Protein AF-A0A6P6EIB1-F1 (afdb_monomer)

InterPro domains:
  IPR000159 Ras-associating domain [PF00788] (80-179)
  IPR000159 Ras-associating domain [PS50200] (79-180)
  IPR000159 Ras-associating domain [SM00314] (79-180)
  IPR029071 Ubiquitin-like domain superfamily [SSF54236] (82-177)
  IPR033614 Ras association domain-containing protein 1-6 [PTHR22738] (101-182)

Solvent-accessible surface area (backbone atoms only — not comparable to full-atom values): 12606 Å² total; per-residue (Å²): 136,89,86,81,87,79,89,78,92,86,86,85,83,79,88,78,86,79,89,78,89,84,83,91,85,84,87,85,87,90,83,92,78,83,89,77,93,68,80,82,71,76,75,72,84,71,83,86,68,54,74,67,55,48,52,51,42,43,52,54,32,46,70,68,42,87,68,90,74,49,58,47,78,44,95,88,72,54,33,36,32,60,48,60,33,32,38,50,66,94,72,74,101,73,86,79,97,65,87,66,52,56,74,44,78,44,81,49,42,50,82,44,30,37,46,58,52,50,48,53,48,35,60,75,70,68,53,88,66,65,66,81,42,43,43,47,24,44,32,34,62,54,97,93,41,80,48,75,43,80,55,55,53,85,38,36,61,55,50,55,40,55,77,61,34,75,50,61,69,56,42,36,35,36,38,30,71,40,83,90,70,74,95,64,84,72,81,74,83,82,133

Foldseek 3Di:
DDDDDDDDDDDDDDDDDDDDDDDDDDDDDDDDDDDDPDDPPVCPVQPDDDLVRLVVLLVVLQVPDPDPFGKDQDPVSKIKTKAWEFEQEDDDPDDDDPNRTDIDIDIDIQQQFQLNVLVVVCVVVVPPDDSVQKFKWKWADDPNDIDIDTDDRRDGVVVVDSVQGDDVRGIHIYIYGDPPPDPPPDPDDDD

Nearest PDB structures (foldseek):
  3ddc-assembly1_B  TM=9.010E-01  e=8.802E-18  Mus musculus
  5kho-assembly1_B  TM=7.655E-01  e=4.551E-05  Homo sapiens
  5khq-assembly1_B  TM=7.780E-01  e=9.528E-04  Homo sapiens
  3dad-assembly1_A  TM=5.791E-01  e=3.176E-03  Homo sapiens
  6xf2-assembly2_D  TM=5.252E-01  e=5.272E-03  Homo sapiens

Secondary structure (DSSP, 8-state):
--------------------------------------------------HHHHHHHHHHHHHH--SS---EE-TTS-EEEEEEEEEE----SSS-S--S-EEEEEEEETT--HHHHHHHHHHHTT--S-GGGEEEEEEEEETTEEEEEEPPTTS-HHHHHHHH-S-TTT-EEEEEE--------------

Structure (mmCIF, N/CA/C/O backbone):
data_AF-A0A6P6EIB1-F1
#
_entry.id   AF-A0A6P6EIB1-F1
#
loop_
_atom_site.group_PDB
_atom_site.id
_atom_site.type_symbol
_atom_site.label_atom_id
_atom_site.label_alt_id
_atom_site.label_comp_id
_atom_site.label_asym_id
_atom_site.label_entity_id
_atom_site.label_seq_id
_atom_site.pdbx_PDB_ins_code
_atom_site.Cartn_x
_atom_site.Cartn_y
_atom_site.Cartn_z
_atom_site.occupancy
_atom_site.B_iso_or_equiv
_atom_site.auth_seq_id
_atom_site.auth_comp_id
_atom_site.auth_asym_id
_atom_site.auth_atom_id
_atom_site.pdbx_PDB_model_num
ATOM 1 N N . MET A 1 1 ? -69.105 2.142 12.399 1.00 37.22 1 MET A N 1
ATOM 2 C CA . MET A 1 1 ? -68.482 1.278 11.376 1.00 37.22 1 MET A CA 1
ATOM 3 C C . MET A 1 1 ? -67.615 2.168 10.507 1.00 37.22 1 MET A C 1
ATOM 5 O O . MET A 1 1 ? -68.066 3.236 10.118 1.00 37.22 1 MET A O 1
ATOM 9 N N . SER A 1 2 ? -66.355 1.773 10.357 1.00 38.50 2 SER A N 1
ATOM 10 C CA . SER A 1 2 ? -65.256 2.478 9.695 1.00 38.50 2 SER A CA 1
ATOM 11 C C . SER A 1 2 ? -65.449 2.628 8.186 1.00 38.50 2 SER A C 1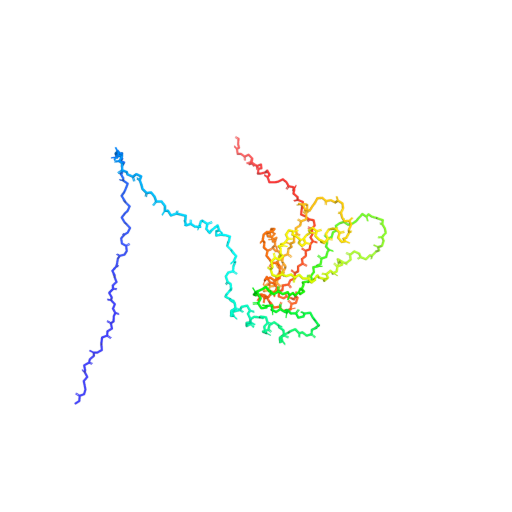
ATOM 13 O O . SER A 1 2 ? -66.018 1.741 7.560 1.00 38.50 2 SER A O 1
ATOM 15 N N . SER A 1 3 ? -64.880 3.680 7.595 1.00 43.75 3 SER A N 1
ATOM 16 C CA . SER A 1 3 ? -63.669 3.582 6.757 1.00 43.75 3 SER A CA 1
ATOM 17 C C . SER A 1 3 ? -63.555 4.827 5.871 1.00 43.75 3 SER A C 1
ATOM 19 O O . SER A 1 3 ? -64.301 4.983 4.908 1.00 43.75 3 SER A O 1
ATOM 21 N N . GLY A 1 4 ? -62.625 5.720 6.212 1.00 47.97 4 GLY A N 1
ATOM 22 C CA . GLY A 1 4 ? -62.118 6.744 5.302 1.00 47.97 4 GLY A CA 1
ATOM 23 C C . GLY A 1 4 ? -60.778 6.263 4.752 1.00 47.97 4 GLY A C 1
ATOM 24 O O . GLY A 1 4 ? -59.836 6.096 5.522 1.00 47.97 4 GLY A O 1
ATOM 25 N N . TYR A 1 5 ? -60.724 5.992 3.449 1.00 49.78 5 TYR A N 1
ATOM 26 C CA . TYR A 1 5 ? -59.509 5.690 2.682 1.00 49.78 5 TYR A CA 1
ATOM 27 C C . TYR A 1 5 ? -58.582 6.923 2.724 1.00 49.78 5 TYR A C 1
ATOM 29 O O . TYR A 1 5 ? -59.039 8.032 2.472 1.00 49.78 5 TYR A O 1
ATOM 37 N N . SER A 1 6 ? -57.386 6.835 3.317 1.00 44.69 6 SER A N 1
ATOM 38 C CA . SER A 1 6 ? -56.103 6.347 2.771 1.00 44.69 6 SER A CA 1
ATOM 39 C C . SER A 1 6 ? -55.571 7.193 1.610 1.00 44.69 6 SER A C 1
ATOM 41 O O . SER A 1 6 ? -55.901 6.948 0.454 1.00 44.69 6 SER A O 1
ATOM 43 N N . SER A 1 7 ? -54.718 8.161 1.959 1.00 53.31 7 SER A N 1
ATOM 44 C CA . SER A 1 7 ? -53.849 8.923 1.059 1.00 53.31 7 SER A CA 1
ATOM 45 C C . SER A 1 7 ? -52.791 8.022 0.425 1.00 53.31 7 SER A C 1
ATOM 47 O O . SER A 1 7 ? -52.165 7.229 1.129 1.00 53.31 7 SER A O 1
ATOM 49 N N . LEU A 1 8 ? -52.560 8.185 -0.875 1.00 52.91 8 LEU A N 1
ATOM 50 C CA . LEU A 1 8 ? -51.387 7.657 -1.563 1.00 52.91 8 LEU A CA 1
ATOM 51 C C . LEU A 1 8 ? -50.864 8.760 -2.490 1.00 52.91 8 LEU A C 1
ATOM 53 O O . LEU A 1 8 ? -51.625 9.348 -3.255 1.00 52.91 8 LEU A O 1
ATOM 57 N N . GLU A 1 9 ? -49.596 9.099 -2.273 1.00 46.84 9 GLU A N 1
ATOM 58 C CA . GLU A 1 9 ? -48.770 10.037 -3.032 1.00 46.84 9 GLU A CA 1
ATOM 59 C C . GLU A 1 9 ? -48.589 9.562 -4.471 1.00 46.84 9 GLU A C 1
ATOM 61 O O . GLU A 1 9 ? -48.323 8.383 -4.664 1.00 46.84 9 GLU A O 1
ATOM 66 N N . GLU A 1 10 ? -48.661 10.481 -5.436 1.00 46.34 10 GLU A N 1
ATOM 67 C CA . GLU A 1 10 ? -48.074 10.376 -6.779 1.00 46.34 10 GLU A CA 1
ATOM 68 C C . GLU A 1 10 ? -48.264 11.742 -7.467 1.00 46.34 10 GLU A C 1
ATOM 70 O O . GLU A 1 10 ? -49.305 12.001 -8.063 1.00 46.34 10 GLU A O 1
ATOM 75 N N . ASP A 1 11 ? -47.286 12.643 -7.334 1.00 43.72 11 ASP A N 1
ATOM 76 C CA . ASP A 1 11 ? -47.188 13.843 -8.176 1.00 43.72 11 ASP A CA 1
ATOM 77 C C . ASP A 1 11 ? -45.873 13.750 -8.950 1.00 43.72 11 ASP A C 1
ATOM 79 O O . ASP A 1 11 ? -44.789 13.580 -8.379 1.00 43.72 11 ASP A O 1
ATOM 83 N N . ALA A 1 12 ? -46.015 13.714 -10.266 1.00 53.81 12 ALA A N 1
ATOM 84 C CA . ALA A 1 12 ? -45.015 13.323 -11.234 1.00 53.81 12 ALA A CA 1
ATOM 85 C C . ALA A 1 12 ? -44.701 14.536 -12.105 1.00 53.81 12 ALA A C 1
ATOM 87 O O . ALA A 1 12 ? -45.169 14.614 -13.233 1.00 53.81 12 ALA A O 1
ATOM 88 N N . GLU A 1 13 ? -43.880 15.460 -11.606 1.00 51.81 13 GLU A N 1
ATOM 89 C CA . GLU A 1 13 ? -43.651 16.719 -12.316 1.00 51.81 13 GLU A CA 1
ATOM 90 C C . GLU A 1 13 ? -42.262 16.767 -12.984 1.00 51.81 13 GLU A C 1
ATOM 92 O O . GLU A 1 13 ? -41.231 17.087 -12.389 1.00 51.81 13 GLU A O 1
ATOM 97 N N . ASP A 1 14 ? -42.283 16.376 -14.260 1.00 50.22 14 ASP A N 1
ATOM 98 C CA . ASP A 1 14 ? -41.541 16.902 -15.412 1.00 50.22 14 ASP A CA 1
ATOM 99 C C . ASP A 1 14 ? -40.222 17.682 -15.187 1.00 50.22 14 ASP A C 1
ATOM 101 O O . ASP A 1 14 ? -40.181 18.896 -14.965 1.00 50.22 14 ASP A O 1
ATOM 105 N N . PHE A 1 15 ? -39.097 17.004 -15.444 1.00 42.09 15 PHE A N 1
ATOM 106 C CA . PHE A 1 15 ? -37.779 17.623 -15.611 1.00 42.09 15 PHE A CA 1
ATOM 107 C C . PHE A 1 15 ? -37.581 18.091 -17.068 1.00 42.09 15 PHE A C 1
ATOM 109 O O . PHE A 1 15 ? -36.972 17.405 -17.893 1.00 42.09 15 PHE A O 1
ATOM 116 N N . PHE A 1 16 ? -38.094 19.277 -17.411 1.00 40.56 16 PHE A N 1
ATOM 117 C CA . PHE A 1 16 ? -37.854 19.896 -18.720 1.00 40.56 16 PHE A CA 1
ATOM 118 C C . PHE A 1 16 ? -36.402 20.387 -18.869 1.00 40.56 16 PHE A C 1
ATOM 120 O O . PHE A 1 16 ? -35.985 21.391 -18.289 1.00 40.56 16 PHE A O 1
ATOM 127 N N . PHE A 1 17 ? -35.648 19.722 -19.749 1.00 44.16 17 PHE A N 1
ATOM 128 C CA . PHE A 1 17 ? -34.417 20.234 -20.356 1.00 44.16 17 PHE A CA 1
ATOM 129 C C . PHE A 1 17 ? -34.731 21.465 -21.227 1.00 44.16 17 PHE A C 1
ATOM 131 O O . PHE A 1 17 ? -35.249 21.335 -22.335 1.00 44.16 17 PHE A O 1
ATOM 138 N N . THR A 1 18 ? -34.365 22.669 -20.777 1.00 43.69 18 THR A N 1
ATOM 139 C CA . THR A 1 18 ? -34.345 23.868 -21.635 1.00 43.69 18 THR A CA 1
ATOM 140 C C . THR A 1 18 ? -32.911 24.334 -21.867 1.00 43.69 18 THR A C 1
ATOM 142 O O . THR A 1 18 ? -32.354 25.154 -21.144 1.00 43.69 18 THR A O 1
ATOM 145 N N . ALA A 1 19 ? -32.292 23.817 -22.929 1.00 43.66 19 ALA A N 1
ATOM 146 C CA . ALA A 1 19 ? -31.081 24.414 -23.475 1.00 43.66 19 ALA A CA 1
ATOM 147 C C . ALA A 1 19 ? -31.452 25.697 -24.237 1.00 43.66 19 ALA A C 1
ATOM 149 O O . ALA A 1 19 ? -32.188 25.649 -25.224 1.00 43.66 19 ALA A O 1
ATOM 150 N N . ARG A 1 20 ? -30.919 26.849 -23.818 1.00 45.72 20 ARG A N 1
ATOM 151 C CA . ARG A 1 20 ? -30.893 28.063 -24.647 1.00 45.72 20 ARG A CA 1
ATOM 152 C C . ARG A 1 20 ? -29.488 28.641 -24.700 1.00 45.72 20 ARG A C 1
ATOM 154 O O . ARG A 1 20 ? -28.946 29.143 -23.723 1.00 45.72 20 ARG A O 1
ATOM 161 N N . THR A 1 21 ? -28.933 28.572 -25.899 1.00 48.72 21 THR A N 1
ATOM 162 C CA . THR A 1 21 ? -27.743 29.277 -26.362 1.00 48.72 21 THR A CA 1
ATOM 163 C C . THR A 1 21 ? -28.093 30.740 -26.654 1.00 48.72 21 THR A C 1
ATOM 165 O O . THR A 1 21 ? -29.094 30.976 -27.330 1.00 48.72 21 THR A O 1
ATOM 168 N N . SER A 1 22 ? -27.267 31.716 -26.266 1.00 39.72 22 SER A N 1
ATOM 169 C CA . SER A 1 22 ? -27.166 32.992 -27.000 1.00 39.72 22 SER A CA 1
ATOM 170 C C . SER A 1 22 ? -25.968 33.833 -26.562 1.00 39.72 22 SER A C 1
ATOM 172 O O . SER A 1 22 ? -25.638 33.923 -25.383 1.00 39.72 22 SER A O 1
ATOM 174 N N . PHE A 1 23 ? -25.360 34.457 -27.563 1.00 43.28 23 PHE A N 1
ATOM 175 C CA . PHE A 1 23 ? -24.107 35.191 -27.574 1.00 43.28 23 PHE A CA 1
ATOM 176 C C . PHE A 1 23 ? -24.215 36.665 -27.096 1.00 43.28 23 PHE A C 1
ATOM 178 O O . PHE A 1 23 ? -25.271 37.279 -27.208 1.00 43.28 23 PHE A O 1
ATOM 185 N N . PHE A 1 24 ? -23.058 37.240 -26.718 1.00 41.38 24 PHE A N 1
ATOM 186 C CA . PHE A 1 24 ? -22.681 38.675 -26.631 1.00 41.38 24 PHE A CA 1
ATOM 187 C C . PHE A 1 24 ? -23.306 39.590 -25.541 1.00 41.38 24 PHE A C 1
ATOM 189 O O . PHE A 1 24 ? -24.413 40.086 -25.710 1.00 41.38 24 PHE A O 1
ATOM 196 N N . ARG A 1 25 ? -22.500 40.037 -24.549 1.00 37.72 25 ARG A N 1
ATOM 197 C CA . ARG A 1 25 ? -21.862 41.391 -24.491 1.00 37.72 25 ARG A CA 1
ATOM 198 C C . ARG A 1 25 ? -21.274 41.791 -23.109 1.00 37.72 25 ARG A C 1
ATOM 200 O O . ARG A 1 25 ? -21.955 41.724 -22.101 1.00 37.72 25 ARG A O 1
ATOM 207 N N . ARG A 1 26 ? -20.065 42.386 -23.188 1.00 34.31 26 ARG A N 1
ATOM 208 C CA . ARG A 1 26 ? -19.435 43.499 -22.415 1.00 34.31 26 ARG A CA 1
ATOM 209 C C . ARG A 1 26 ? -19.213 43.426 -20.886 1.00 34.31 26 ARG A C 1
ATOM 211 O O . ARG A 1 26 ? -20.146 43.464 -20.101 1.00 34.31 26 ARG A O 1
ATOM 218 N N . ALA A 1 27 ? -17.935 43.577 -20.509 1.00 37.53 27 ALA A N 1
ATOM 219 C CA . ALA A 1 27 ? -17.461 44.168 -19.245 1.00 37.53 27 ALA A CA 1
ATOM 220 C C . ALA A 1 27 ? -17.676 45.708 -19.228 1.00 37.53 27 ALA A C 1
ATOM 222 O O . ALA A 1 27 ? -17.779 46.289 -20.319 1.00 37.53 27 ALA A O 1
ATOM 223 N N . PRO A 1 28 ? -17.731 46.386 -18.053 1.00 45.53 28 PRO A N 1
ATOM 224 C CA . PRO A 1 28 ? -16.488 46.817 -17.382 1.00 45.53 28 PRO A CA 1
ATOM 225 C C . PRO A 1 28 ? -16.495 46.922 -15.828 1.00 45.53 28 PRO A C 1
ATOM 227 O O . PRO A 1 28 ? -17.519 47.115 -15.188 1.00 45.53 28 PRO A O 1
ATOM 230 N N . GLN A 1 29 ? -15.269 46.860 -15.285 1.00 37.44 29 GLN A N 1
ATOM 231 C CA . GLN A 1 29 ? -14.675 47.563 -14.127 1.00 37.44 29 GLN A CA 1
ATOM 232 C C . GLN A 1 29 ? -15.411 47.693 -12.772 1.00 37.44 29 GLN A C 1
ATOM 234 O O . GLN A 1 29 ? -16.335 48.480 -12.607 1.00 37.44 29 GLN A O 1
ATOM 239 N N . GLY A 1 30 ? -14.747 47.157 -11.736 1.00 33.28 30 GLY A N 1
ATOM 240 C CA . GLY A 1 30 ? -14.341 47.983 -10.590 1.00 33.28 30 GLY A CA 1
ATOM 241 C C . GLY A 1 30 ? -14.718 47.473 -9.198 1.00 33.28 30 GLY A C 1
ATOM 242 O O . GLY A 1 30 ? -15.809 47.768 -8.722 1.00 33.28 30 GLY A O 1
ATOM 243 N N . LYS A 1 31 ? -13.763 46.833 -8.503 1.00 35.88 31 LYS A N 1
ATOM 244 C CA . LYS A 1 31 ? -13.299 47.178 -7.135 1.00 35.88 31 LYS A CA 1
ATOM 245 C C . LYS A 1 31 ? -12.424 46.062 -6.561 1.00 35.88 31 LYS A C 1
ATOM 247 O O . LYS A 1 31 ? -12.901 45.002 -6.180 1.00 35.88 31 LYS A O 1
ATOM 252 N N . SER A 1 32 ? -11.134 46.348 -6.456 1.00 41.94 32 SER A N 1
ATOM 253 C CA . SER A 1 32 ? -10.173 45.609 -5.646 1.00 41.94 32 SER A CA 1
ATOM 254 C C . SER A 1 32 ? -10.374 45.965 -4.174 1.00 41.94 32 SER A C 1
ATOM 256 O O . SER A 1 32 ? -10.277 47.136 -3.807 1.00 41.94 32 SER A O 1
ATOM 258 N N . ARG A 1 33 ? -10.613 44.959 -3.326 1.00 34.47 33 ARG A N 1
ATOM 259 C CA . ARG A 1 33 ? -10.342 45.017 -1.885 1.00 34.47 33 ARG A CA 1
ATOM 260 C C . ARG A 1 33 ? -10.120 43.610 -1.323 1.00 34.47 33 ARG A C 1
ATOM 262 O O . ARG A 1 33 ? -11.030 42.798 -1.308 1.00 34.47 33 ARG A O 1
ATOM 269 N N . ALA A 1 34 ? -8.877 43.412 -0.889 1.00 35.81 34 ALA A N 1
ATOM 270 C CA . ALA A 1 34 ? -8.418 42.649 0.268 1.00 35.81 34 ALA A CA 1
ATOM 271 C C . ALA A 1 34 ? -9.006 41.250 0.534 1.00 35.81 34 ALA A C 1
ATOM 273 O O . ALA A 1 34 ? -10.096 41.109 1.071 1.00 35.81 34 ALA A O 1
ATOM 274 N N . GLY A 1 35 ? -8.134 40.257 0.343 1.00 36.09 35 GLY A N 1
ATOM 275 C CA . GLY A 1 35 ? -7.800 39.308 1.402 1.00 36.09 35 GLY A CA 1
ATOM 276 C C . GLY A 1 35 ? -8.785 38.176 1.641 1.00 36.09 35 GLY A C 1
ATOM 277 O O . GLY A 1 35 ? -9.560 38.246 2.582 1.00 36.09 35 GLY A O 1
ATOM 278 N N . GLN A 1 36 ? -8.612 37.080 0.904 1.00 37.84 36 GLN A N 1
ATOM 279 C CA . GLN A 1 36 ? -8.743 35.737 1.463 1.00 37.84 36 GLN A CA 1
ATOM 280 C C . GLN A 1 36 ? -7.611 34.887 0.882 1.00 37.84 36 GLN A C 1
ATOM 282 O O . GLN A 1 36 ? -7.638 34.483 -0.276 1.00 37.84 36 GLN A O 1
ATOM 287 N N . GLN A 1 37 ? -6.570 34.686 1.692 1.00 44.72 37 GLN A N 1
ATOM 288 C CA . GLN A 1 37 ? -5.843 33.426 1.658 1.00 44.72 37 GLN A CA 1
ATOM 289 C C . GLN A 1 37 ? -6.865 32.376 2.083 1.00 44.72 37 GLN A C 1
ATOM 291 O O . GLN A 1 37 ? -7.151 32.264 3.270 1.00 44.72 37 GLN A O 1
ATOM 296 N N . ASP A 1 38 ? -7.457 31.670 1.130 1.00 35.84 38 ASP A N 1
ATOM 297 C CA . ASP A 1 38 ? -8.094 30.401 1.431 1.00 35.84 38 ASP A CA 1
ATOM 298 C C . ASP A 1 38 ? -7.328 29.354 0.645 1.00 35.84 38 ASP A C 1
ATOM 300 O O . ASP A 1 38 ? -7.234 29.389 -0.580 1.00 35.84 38 ASP A O 1
ATOM 304 N N . VAL A 1 39 ? -6.649 28.538 1.436 1.00 49.31 39 VAL A N 1
ATOM 305 C CA . VAL A 1 39 ? -5.908 27.341 1.093 1.00 49.31 39 VAL A CA 1
ATOM 306 C C . VAL A 1 39 ? -6.591 26.662 -0.091 1.00 49.31 39 VAL A C 1
ATOM 308 O O . VAL A 1 39 ? -7.626 26.016 0.078 1.00 49.31 39 VAL A O 1
ATOM 311 N N . GLU A 1 40 ? -5.997 26.772 -1.285 1.00 44.34 40 GLU A N 1
ATOM 312 C CA . GLU A 1 40 ? -6.205 25.782 -2.337 1.00 44.34 40 GLU A CA 1
ATOM 313 C C . GLU A 1 40 ? -5.629 24.484 -1.783 1.00 44.34 40 GLU A C 1
ATOM 315 O O . GLU A 1 40 ? -4.466 24.125 -1.943 1.00 44.34 40 GLU A O 1
ATOM 320 N N . LYS A 1 41 ? -6.488 23.838 -0.994 1.00 46.03 41 LYS A N 1
ATOM 321 C CA . LYS A 1 41 ? -6.465 22.454 -0.592 1.00 46.03 41 LYS A CA 1
ATOM 322 C C . LYS A 1 41 ? -6.507 21.708 -1.906 1.00 46.03 41 LYS A C 1
ATOM 324 O O . LYS A 1 41 ? -7.583 21.381 -2.408 1.00 46.03 41 LYS A O 1
ATOM 329 N N . GLU A 1 42 ? -5.323 21.554 -2.485 1.00 38.25 42 GLU A N 1
ATOM 330 C CA . GLU A 1 42 ? -5.086 20.693 -3.615 1.00 38.25 42 GLU A CA 1
ATOM 331 C C . GLU A 1 42 ? -5.591 19.330 -3.182 1.00 38.25 42 GLU A C 1
ATOM 333 O O . GLU A 1 42 ? -5.107 18.661 -2.268 1.00 38.25 42 GLU A O 1
ATOM 338 N N . LYS A 1 43 ? -6.750 19.056 -3.749 1.00 42.03 43 LYS A N 1
ATOM 339 C CA . LYS A 1 43 ? -7.611 17.927 -3.532 1.00 42.03 43 LYS A CA 1
ATOM 340 C C . LYS A 1 43 ? -6.933 16.757 -4.227 1.00 42.03 43 LYS A C 1
ATOM 342 O O . LYS A 1 43 ? -7.435 16.263 -5.230 1.00 42.03 43 LYS A O 1
ATOM 347 N N . GLU A 1 44 ? -5.791 16.329 -3.698 1.00 37.50 44 GLU A N 1
ATOM 348 C CA . GLU A 1 44 ? -5.336 14.968 -3.903 1.00 37.50 44 GLU A CA 1
ATOM 349 C C . GLU A 1 44 ? -6.418 14.085 -3.301 1.00 37.50 44 GLU A C 1
ATOM 351 O O . GLU A 1 44 ? -6.777 14.171 -2.125 1.00 37.50 44 GLU A O 1
ATOM 356 N N . THR A 1 45 ? -7.026 13.314 -4.181 1.00 37.50 45 THR A N 1
ATOM 357 C CA . THR A 1 45 ? -8.129 12.380 -4.004 1.00 37.50 45 THR A CA 1
ATOM 358 C C . THR A 1 45 ? -7.719 11.195 -3.128 1.00 37.50 45 THR A C 1
ATOM 360 O O . THR A 1 45 ? -7.875 10.030 -3.486 1.00 37.50 45 THR A O 1
ATOM 363 N N . HIS A 1 46 ? -7.185 11.496 -1.948 1.00 46.59 46 HIS A N 1
ATOM 364 C CA . HIS A 1 46 ? -6.769 10.549 -0.940 1.00 46.59 46 HIS A CA 1
ATOM 365 C C . HIS A 1 46 ? -8.020 9.916 -0.330 1.00 46.59 46 HIS A C 1
ATOM 367 O O . HIS A 1 46 ? -8.677 10.452 0.559 1.00 46.59 46 HIS A O 1
ATOM 373 N N . THR A 1 47 ? -8.388 8.793 -0.929 1.00 53.88 47 THR A N 1
ATOM 374 C CA . THR A 1 47 ? -9.560 7.965 -0.672 1.00 53.88 47 THR A CA 1
ATOM 375 C C . THR A 1 47 ? -9.888 7.844 0.826 1.00 53.88 47 THR A C 1
ATOM 377 O O . THR A 1 47 ? -9.239 7.157 1.611 1.00 53.88 47 THR A O 1
ATOM 380 N N . TYR A 1 48 ? -10.934 8.587 1.161 1.00 63.16 48 TYR A N 1
ATOM 381 C CA . TYR A 1 48 ? -11.539 8.954 2.431 1.00 63.16 48 TYR A CA 1
ATOM 382 C C . TYR A 1 48 ? -11.878 7.780 3.364 1.00 63.16 48 TYR A C 1
ATOM 384 O O . TYR A 1 48 ? -12.885 7.107 3.177 1.00 63.16 48 TYR A O 1
ATOM 392 N N . LEU A 1 49 ? -11.085 7.582 4.418 1.00 83.38 49 LEU A N 1
ATOM 393 C CA . LEU A 1 49 ? -11.556 6.958 5.659 1.00 83.38 49 LEU A CA 1
ATOM 394 C C . LEU A 1 49 ? -11.308 7.939 6.805 1.00 83.38 49 LEU A C 1
ATOM 396 O O . LEU A 1 49 ? -10.230 8.530 6.900 1.00 83.38 49 LEU A O 1
ATOM 400 N N . SER A 1 50 ? -12.297 8.111 7.676 1.00 89.88 50 SER A N 1
ATOM 401 C CA . SER A 1 50 ? -12.158 8.844 8.934 1.00 89.88 50 SER A CA 1
ATOM 402 C C . SER A 1 50 ? -11.180 8.143 9.884 1.00 89.88 50 SER A C 1
ATOM 404 O O . SER A 1 50 ? -10.842 6.965 9.725 1.00 89.88 50 SER A O 1
ATOM 406 N N . LYS A 1 51 ? -10.710 8.862 10.911 1.00 89.12 51 LYS A N 1
ATOM 407 C CA . LYS A 1 51 ? -9.803 8.287 11.920 1.00 89.12 51 LYS A CA 1
ATOM 408 C C . LYS A 1 51 ? -10.464 7.119 12.653 1.00 89.12 51 LYS A C 1
ATOM 410 O O . LYS A 1 51 ? -9.801 6.134 12.978 1.00 89.12 51 LYS A O 1
ATOM 415 N N . GLU A 1 52 ? -11.764 7.228 12.888 1.00 91.94 52 GLU A N 1
ATOM 416 C CA . GLU A 1 52 ? -12.607 6.227 13.525 1.00 91.94 52 GLU A CA 1
ATOM 417 C C . GLU A 1 52 ? -12.697 4.968 12.654 1.00 91.94 52 GLU A C 1
ATOM 419 O O . GLU A 1 52 ? -12.436 3.869 13.145 1.00 91.94 52 GLU A O 1
ATOM 424 N N . GLU A 1 53 ? -12.942 5.126 11.350 1.00 93.31 53 GLU A N 1
ATOM 425 C CA . GLU A 1 53 ? -12.969 4.010 10.396 1.00 93.31 53 GLU A CA 1
ATOM 426 C C . GLU A 1 53 ? -11.606 3.325 10.259 1.00 93.31 53 GLU A C 1
ATOM 428 O O . GLU A 1 53 ? -11.531 2.096 10.195 1.00 93.31 53 GLU A O 1
ATOM 433 N N . ILE A 1 54 ? -10.509 4.095 10.241 1.00 93.88 54 ILE A N 1
ATOM 434 C CA . ILE A 1 54 ? -9.151 3.533 10.229 1.00 93.88 54 ILE A CA 1
ATOM 435 C C . ILE A 1 54 ? -8.928 2.704 11.493 1.00 93.88 54 ILE A C 1
ATOM 437 O O . ILE A 1 54 ? -8.449 1.573 11.408 1.00 93.88 54 ILE A O 1
ATOM 441 N N . LYS A 1 55 ? -9.301 3.227 12.666 1.00 94.62 55 LYS A N 1
ATOM 442 C CA . LYS A 1 55 ? -9.169 2.515 13.942 1.00 94.62 55 LYS A CA 1
ATOM 443 C C . LYS A 1 55 ? -9.965 1.213 13.947 1.00 94.62 55 LYS A C 1
ATOM 445 O O . LYS A 1 55 ? -9.429 0.177 14.345 1.00 94.62 55 LYS A O 1
ATOM 450 N N . GLU A 1 56 ? -11.208 1.249 13.480 1.00 96.00 56 GLU A N 1
ATOM 451 C CA . GLU A 1 56 ? -12.058 0.065 13.383 1.00 96.00 56 GLU A CA 1
ATOM 452 C C . GLU A 1 56 ? -11.481 -0.964 12.402 1.00 96.00 56 GLU A C 1
ATOM 454 O O . GLU A 1 56 ? -11.337 -2.139 12.749 1.00 96.00 56 GLU A O 1
ATOM 459 N N . LYS A 1 57 ? -11.066 -0.536 11.201 1.00 95.88 57 LYS A N 1
ATOM 460 C CA . LYS A 1 57 ? -10.448 -1.432 10.217 1.00 95.88 57 LYS A CA 1
ATOM 461 C C . LYS A 1 57 ? -9.143 -2.027 10.723 1.00 95.88 57 LYS A C 1
ATOM 463 O O . LYS A 1 57 ? -8.940 -3.218 10.522 1.00 95.88 57 LYS A O 1
ATOM 468 N N . VAL A 1 58 ? -8.281 -1.259 11.393 1.00 96.38 58 VAL A N 1
ATOM 469 C CA . VAL A 1 58 ? -7.027 -1.775 11.972 1.00 96.38 58 VAL A CA 1
ATOM 470 C C . VAL A 1 58 ? -7.334 -2.818 13.045 1.00 96.38 58 VAL A C 1
ATOM 472 O O . VAL A 1 58 ? -6.707 -3.878 13.072 1.00 96.38 58 VAL A O 1
ATOM 475 N N . HIS A 1 59 ? -8.332 -2.567 13.895 1.00 96.56 59 HIS A N 1
ATOM 476 C CA . HIS A 1 59 ? -8.769 -3.538 14.893 1.00 96.56 59 HIS A CA 1
ATOM 477 C C . HIS A 1 59 ? -9.279 -4.828 14.235 1.00 96.56 59 HIS A C 1
ATOM 479 O O . HIS A 1 59 ? -8.771 -5.911 14.528 1.00 96.56 59 HIS A O 1
ATOM 485 N N . LYS A 1 60 ? -10.204 -4.715 13.275 1.00 96.56 60 LYS A N 1
ATOM 486 C CA . LYS A 1 60 ? -10.748 -5.849 12.513 1.00 96.56 60 LYS A CA 1
ATOM 487 C C . LYS A 1 60 ? -9.666 -6.612 11.748 1.00 96.56 60 LYS A C 1
ATOM 489 O O . LYS A 1 60 ? -9.667 -7.841 11.750 1.00 96.56 60 LYS A O 1
ATOM 494 N N . TYR A 1 61 ? -8.730 -5.898 11.125 1.00 96.56 61 TYR A N 1
ATOM 495 C CA . TYR A 1 61 ? -7.577 -6.472 10.440 1.00 96.56 61 TYR A CA 1
ATOM 496 C C . TYR A 1 61 ? -6.778 -7.336 11.415 1.00 96.56 61 TYR A C 1
ATOM 498 O O . TYR A 1 61 ? -6.593 -8.522 11.171 1.00 96.56 61 TYR A O 1
ATOM 506 N N . ASN A 1 62 ? -6.391 -6.782 12.564 1.00 96.19 62 ASN A N 1
ATOM 507 C CA . ASN A 1 62 ? -5.586 -7.476 13.569 1.00 96.19 62 ASN A CA 1
ATOM 508 C C . ASN A 1 62 ? -6.282 -8.672 14.228 1.00 96.19 62 ASN A C 1
ATOM 510 O O . ASN A 1 62 ? -5.583 -9.566 14.709 1.00 96.19 62 ASN A O 1
ATOM 514 N N . LEU A 1 63 ? -7.618 -8.682 14.269 1.00 95.62 63 LEU A N 1
ATOM 515 C CA . LEU A 1 63 ? -8.414 -9.836 14.699 1.00 95.62 63 LEU A CA 1
ATOM 516 C C . LEU A 1 63 ? -8.389 -10.970 13.666 1.00 95.62 63 LEU A C 1
ATOM 518 O O . LEU A 1 63 ? -8.361 -12.136 14.044 1.00 95.62 63 LEU A O 1
ATOM 522 N N . ALA A 1 64 ? -8.391 -10.634 12.374 1.00 94.19 64 ALA A N 1
ATOM 523 C CA . ALA A 1 64 ? -8.357 -11.603 11.280 1.00 94.19 64 ALA A CA 1
ATOM 524 C C . ALA A 1 64 ? -6.934 -12.071 10.911 1.00 94.19 64 ALA A C 1
ATOM 526 O O . ALA A 1 64 ? -6.778 -13.044 10.173 1.00 94.19 64 ALA A O 1
ATOM 527 N N . VAL A 1 65 ? -5.893 -11.377 11.384 1.00 93.19 65 VAL A N 1
ATOM 528 C CA . VAL A 1 65 ? -4.492 -11.763 11.177 1.00 93.19 65 VAL A CA 1
ATOM 529 C C . VAL A 1 65 ? -4.193 -13.053 11.940 1.00 93.19 65 VAL A C 1
ATOM 531 O O . VAL A 1 65 ? -4.293 -13.103 13.165 1.00 93.19 65 VAL A O 1
ATOM 534 N N . THR A 1 66 ? -3.762 -14.079 11.211 1.00 89.56 66 THR A N 1
ATOM 535 C CA . THR A 1 66 ? -3.328 -15.364 11.777 1.00 89.56 66 THR A CA 1
ATOM 536 C C . THR A 1 66 ? -1.825 -15.425 12.051 1.00 89.56 66 THR A C 1
ATOM 538 O O . THR A 1 66 ? -1.375 -16.280 12.812 1.00 89.56 66 THR A O 1
ATOM 541 N N . ASP A 1 67 ? -1.039 -14.534 11.443 1.00 88.44 67 ASP A N 1
ATOM 542 C CA . ASP A 1 67 ? 0.411 -14.458 11.609 1.00 88.44 67 ASP A CA 1
ATOM 543 C C . ASP A 1 67 ? 0.824 -13.306 12.555 1.00 88.44 67 ASP A C 1
ATOM 545 O O . ASP A 1 67 ? 0.029 -12.778 13.335 1.00 88.44 67 ASP A O 1
ATOM 549 N N . LYS A 1 68 ? 2.110 -12.942 12.568 1.00 89.75 68 LYS A N 1
ATOM 550 C CA . LYS A 1 68 ? 2.618 -11.832 13.396 1.00 89.75 68 LYS A CA 1
ATOM 551 C C . LYS A 1 68 ? 2.563 -10.476 12.676 1.00 89.75 68 LYS A C 1
ATOM 553 O O . LYS A 1 68 ? 3.016 -9.480 13.235 1.00 89.75 68 LYS A O 1
ATOM 558 N N . LEU A 1 69 ? 2.027 -10.411 11.455 1.00 93.12 69 LEU A N 1
ATOM 559 C CA . LEU A 1 69 ? 2.079 -9.236 10.581 1.00 93.12 69 LEU A CA 1
ATOM 560 C C . LEU A 1 69 ? 0.867 -8.325 10.792 1.00 93.12 69 LEU A C 1
ATOM 562 O O . LEU A 1 69 ? 0.051 -8.086 9.900 1.00 93.12 69 LEU A O 1
ATOM 566 N N . LYS A 1 70 ? 0.758 -7.818 12.019 1.00 94.56 70 LYS A N 1
ATOM 567 C CA . LYS A 1 70 ? -0.307 -6.908 12.442 1.00 94.56 70 LYS A CA 1
ATOM 568 C C . LYS A 1 70 ? -0.040 -5.470 11.997 1.00 94.56 70 LYS A C 1
ATOM 570 O O . LYS A 1 70 ? 1.086 -5.102 11.666 1.00 94.56 70 LYS A O 1
ATOM 575 N N . MET A 1 71 ? -1.097 -4.666 12.002 1.00 96.12 71 MET A N 1
ATOM 576 C CA . MET A 1 71 ? -1.021 -3.220 11.837 1.00 96.12 71 MET A CA 1
ATOM 577 C C . MET A 1 71 ? -1.045 -2.519 13.194 1.00 96.12 71 MET A C 1
ATOM 579 O O . MET A 1 71 ? -1.693 -2.979 14.133 1.00 96.12 71 MET A O 1
ATOM 583 N N . THR A 1 72 ? -0.389 -1.372 13.282 1.00 96.44 72 THR A N 1
ATOM 584 C CA . THR A 1 72 ? -0.344 -0.543 14.488 1.00 96.44 72 THR A CA 1
ATOM 585 C C . THR A 1 72 ? -0.839 0.846 14.137 1.00 96.44 72 THR A C 1
ATOM 587 O O . THR A 1 72 ? -0.309 1.465 13.222 1.00 96.44 72 THR A O 1
ATOM 590 N N . LEU A 1 73 ? -1.847 1.346 14.851 1.00 96.06 73 LEU A N 1
ATOM 591 C CA . LEU A 1 73 ? -2.305 2.728 14.718 1.00 96.06 73 LEU A CA 1
ATOM 592 C C . LEU A 1 73 ? -1.602 3.597 15.763 1.00 96.06 73 LEU A C 1
ATOM 594 O O . LEU A 1 73 ? -1.721 3.336 16.960 1.00 96.06 73 LEU A O 1
ATOM 598 N N . ASN A 1 74 ? -0.901 4.635 15.315 1.00 95.00 74 ASN A N 1
ATOM 599 C CA . ASN A 1 74 ? -0.242 5.591 16.199 1.00 95.00 74 ASN A CA 1
ATOM 600 C C . ASN A 1 74 ? -1.199 6.724 16.604 1.00 95.00 74 ASN A C 1
ATOM 602 O O . ASN A 1 74 ? -2.189 7.011 15.927 1.00 95.00 74 ASN A O 1
ATOM 606 N N . SER A 1 75 ? -0.877 7.421 17.698 1.00 90.12 75 SER A N 1
ATOM 607 C CA . SER A 1 75 ? -1.676 8.541 18.226 1.00 90.12 75 SER A CA 1
ATOM 608 C C . SER A 1 75 ? -1.782 9.734 17.267 1.00 90.12 75 SER A C 1
ATOM 610 O O . SER A 1 75 ? -2.767 10.466 17.302 1.00 90.12 75 SER A O 1
ATOM 612 N N . ASN A 1 76 ? -0.802 9.907 16.376 1.00 89.56 76 ASN A N 1
ATOM 613 C CA . ASN A 1 76 ? -0.808 10.929 15.326 1.00 89.56 76 ASN A CA 1
ATOM 614 C C . ASN A 1 76 ? -1.752 10.598 14.148 1.00 89.56 76 ASN A C 1
ATOM 616 O O . ASN A 1 76 ? -1.889 11.408 13.236 1.00 89.56 76 ASN A O 1
ATOM 620 N N . GLY A 1 77 ? -2.409 9.432 14.158 1.00 87.06 77 GLY A N 1
ATOM 621 C CA . GLY A 1 77 ? -3.303 8.970 13.092 1.00 87.06 77 GLY A CA 1
ATOM 622 C C . GLY A 1 77 ? -2.601 8.234 11.948 1.00 87.06 77 GLY A C 1
ATOM 623 O O . GLY A 1 77 ? -3.279 7.698 11.076 1.00 87.06 77 GLY A O 1
ATOM 624 N N . ILE A 1 78 ? -1.267 8.157 11.962 1.00 92.94 78 ILE A N 1
ATOM 625 C CA . ILE A 1 78 ? -0.495 7.339 11.023 1.00 92.94 78 ILE A CA 1
ATOM 626 C C . ILE A 1 78 ? -0.544 5.899 11.513 1.00 92.94 78 ILE A C 1
ATOM 628 O O . ILE A 1 78 ? -0.251 5.621 12.675 1.00 92.94 78 ILE A O 1
ATOM 632 N N . TYR A 1 79 ? -0.872 4.967 10.630 1.00 95.69 79 TYR A N 1
ATOM 633 C CA . TYR A 1 79 ? -0.767 3.545 10.931 1.00 95.69 79 TYR A CA 1
ATOM 634 C C . TYR A 1 79 ? 0.411 2.929 10.186 1.00 95.69 79 TYR A C 1
ATOM 636 O O . TYR A 1 79 ? 0.792 3.381 9.108 1.00 95.69 79 TYR A O 1
ATOM 644 N N . THR A 1 80 ? 1.010 1.904 10.774 1.00 97.31 80 THR A N 1
ATOM 645 C CA . THR A 1 80 ? 2.083 1.118 10.169 1.00 97.31 80 THR A CA 1
ATOM 646 C C . THR A 1 80 ? 1.666 -0.334 10.068 1.00 97.31 80 THR A C 1
ATOM 648 O O . THR A 1 80 ? 0.748 -0.792 10.750 1.00 97.31 80 THR A O 1
ATOM 651 N N . GLY A 1 81 ? 2.323 -1.076 9.193 1.00 96.75 81 GLY A N 1
ATOM 652 C CA . GLY A 1 81 ? 2.043 -2.486 9.019 1.00 96.75 81 GLY A CA 1
ATOM 653 C C . GLY A 1 81 ? 2.882 -3.090 7.918 1.00 96.75 81 GLY A C 1
ATOM 654 O O . GLY A 1 81 ? 3.817 -2.475 7.404 1.00 96.75 81 GLY A O 1
ATOM 655 N N . PHE A 1 82 ? 2.548 -4.324 7.573 1.00 96.31 82 PHE A N 1
ATOM 656 C CA . PHE A 1 82 ? 3.341 -5.108 6.646 1.00 96.31 82 PHE A CA 1
ATOM 657 C C . PHE A 1 82 ? 2.625 -5.295 5.318 1.00 96.31 82 PHE A C 1
ATOM 659 O O . PHE A 1 82 ? 1.426 -5.575 5.272 1.00 96.31 82 PHE A O 1
ATOM 666 N N . ILE A 1 83 ? 3.390 -5.220 4.235 1.00 95.19 83 ILE A N 1
ATOM 667 C CA . ILE A 1 83 ? 2.957 -5.667 2.913 1.00 95.19 83 ILE A CA 1
ATOM 668 C C . ILE A 1 83 ? 3.911 -6.744 2.401 1.00 95.19 83 ILE A C 1
ATOM 670 O O . ILE A 1 83 ? 5.115 -6.700 2.658 1.00 95.19 83 ILE A O 1
ATOM 674 N N . LYS A 1 84 ? 3.360 -7.723 1.681 1.00 94.12 84 LYS A N 1
ATOM 675 C CA . LYS A 1 84 ? 4.123 -8.752 0.969 1.00 94.12 84 LYS A CA 1
ATOM 676 C C . LYS A 1 84 ? 4.082 -8.421 -0.517 1.00 94.12 84 LYS A C 1
ATOM 678 O O . LYS A 1 84 ? 2.993 -8.346 -1.086 1.00 94.12 84 LYS A O 1
ATOM 683 N N . VAL A 1 85 ? 5.250 -8.219 -1.112 1.00 94.69 85 VAL A N 1
ATOM 684 C CA . VAL A 1 85 ? 5.422 -7.916 -2.534 1.00 94.69 85 VAL A CA 1
ATOM 685 C C . VAL A 1 85 ? 6.172 -9.069 -3.181 1.00 94.69 85 VAL A C 1
ATOM 687 O O . VAL A 1 85 ? 7.279 -9.405 -2.764 1.00 94.69 85 VAL A O 1
ATOM 690 N N . GLN A 1 86 ? 5.564 -9.698 -4.178 1.00 92.94 86 GLN A N 1
ATOM 691 C CA . GLN A 1 86 ? 6.245 -10.671 -5.018 1.00 92.94 86 GLN A CA 1
ATOM 692 C C . GLN A 1 86 ? 7.124 -9.927 -6.021 1.00 92.94 86 GLN A C 1
ATOM 694 O O . GLN A 1 86 ? 6.656 -9.025 -6.709 1.00 92.94 86 GLN A O 1
ATOM 699 N N . MET A 1 87 ? 8.393 -10.300 -6.095 1.00 89.69 87 MET A N 1
ATOM 700 C CA . MET A 1 87 ? 9.350 -9.693 -7.010 1.00 89.69 87 MET A CA 1
ATOM 701 C C . MET A 1 87 ? 9.444 -10.539 -8.278 1.00 89.69 87 MET A C 1
ATOM 703 O O . MET A 1 87 ? 9.999 -11.638 -8.254 1.00 89.69 87 MET A O 1
ATOM 707 N N . GLU A 1 88 ? 8.923 -10.016 -9.379 1.00 88.19 88 GLU A N 1
ATOM 708 C CA . GLU A 1 88 ? 9.004 -10.590 -10.723 1.00 88.19 88 GLU A CA 1
ATOM 709 C C . GLU A 1 88 ? 9.916 -9.702 -11.579 1.00 88.19 88 GLU A C 1
ATOM 711 O O . GLU A 1 88 ? 9.489 -9.018 -12.506 1.00 88.19 88 GLU A O 1
ATOM 716 N N . LEU A 1 89 ? 11.194 -9.663 -11.199 1.00 81.12 89 LEU A N 1
ATOM 717 C CA . LEU A 1 89 ? 12.230 -8.927 -11.919 1.00 81.12 89 LEU A CA 1
ATOM 718 C C . LEU A 1 89 ? 12.935 -9.877 -12.891 1.00 81.12 89 LEU A C 1
ATOM 720 O O . LEU A 1 89 ? 13.384 -10.949 -12.474 1.00 81.12 89 LEU A O 1
ATOM 724 N N . CYS A 1 90 ? 13.088 -9.477 -14.151 1.00 63.28 90 CYS A N 1
ATOM 725 C CA . CYS A 1 90 ? 13.962 -10.161 -15.097 1.00 63.28 90 CYS A CA 1
ATOM 726 C C . CYS A 1 90 ? 15.413 -10.029 -14.604 1.00 63.28 90 CYS A C 1
ATOM 728 O O . CYS A 1 90 ? 16.022 -8.970 -14.725 1.00 63.28 90 CYS A O 1
ATOM 730 N N . LYS A 1 91 ? 15.979 -11.077 -13.990 1.00 59.44 91 LYS A N 1
ATOM 731 C CA . LYS A 1 91 ? 17.414 -11.120 -13.652 1.00 59.44 91 LYS A CA 1
ATOM 732 C C . LYS A 1 91 ? 18.203 -11.912 -14.711 1.00 59.44 91 LYS A C 1
ATOM 734 O O . LYS A 1 91 ? 17.656 -12.848 -15.289 1.00 59.44 91 LYS A O 1
ATOM 739 N N . PRO A 1 92 ? 19.467 -11.527 -14.984 1.00 43.38 92 PRO A N 1
ATOM 740 C CA . PRO A 1 92 ? 20.277 -12.044 -16.093 1.00 43.38 92 PRO A CA 1
ATOM 741 C C . PRO A 1 92 ? 20.593 -13.552 -15.989 1.00 43.38 92 PRO A C 1
ATOM 743 O O . PRO A 1 92 ? 20.504 -14.126 -14.904 1.00 43.38 92 PRO A O 1
ATOM 746 N N . PRO A 1 93 ? 21.030 -14.201 -17.092 1.00 43.62 93 PRO A N 1
ATOM 747 C CA . PRO A 1 93 ? 21.140 -15.661 -17.222 1.00 43.62 93 PRO A CA 1
ATOM 748 C C . PRO A 1 93 ? 22.297 -16.325 -16.450 1.00 43.62 93 PRO A C 1
ATOM 750 O O . PRO A 1 93 ? 22.654 -17.462 -16.749 1.00 43.62 93 PRO A O 1
ATOM 753 N N . GLN A 1 94 ? 22.904 -15.672 -15.458 1.00 47.94 94 GLN A N 1
ATOM 754 C CA . GLN A 1 94 ? 23.967 -16.286 -14.665 1.00 47.94 94 GLN A CA 1
ATOM 755 C C . GLN A 1 94 ? 23.704 -16.103 -13.172 1.00 47.94 94 GLN A C 1
ATOM 757 O O . GLN A 1 94 ? 23.612 -14.987 -12.665 1.00 47.94 94 GLN A O 1
ATOM 762 N N . THR A 1 95 ? 23.692 -17.240 -12.474 1.00 44.66 95 THR A N 1
ATOM 763 C CA . THR A 1 95 ? 23.643 -17.453 -11.016 1.00 44.66 95 THR A CA 1
ATOM 764 C C . THR A 1 95 ? 22.246 -17.635 -10.388 1.00 44.66 95 THR A C 1
ATOM 766 O O . THR A 1 95 ? 21.566 -16.685 -10.015 1.00 44.66 95 THR A O 1
ATOM 769 N N . SER A 1 96 ? 21.926 -18.916 -10.145 1.00 45.91 96 SER A N 1
ATOM 770 C CA . SER A 1 96 ? 20.891 -19.526 -9.278 1.00 45.91 96 SER A CA 1
ATOM 771 C C . SER A 1 96 ? 19.500 -19.860 -9.884 1.00 45.91 96 SER A C 1
ATOM 773 O O . SER A 1 96 ? 18.809 -18.979 -10.386 1.00 45.91 96 SER A O 1
ATOM 775 N N . PRO A 1 97 ? 19.047 -21.136 -9.812 1.00 39.94 97 PRO A N 1
ATOM 776 C CA . PRO A 1 97 ? 17.799 -21.624 -10.416 1.00 39.94 97 PRO A CA 1
ATOM 777 C C . PRO A 1 97 ? 16.554 -21.424 -9.524 1.00 39.94 97 PRO A C 1
ATOM 779 O O . PRO A 1 97 ? 15.727 -22.322 -9.403 1.00 39.94 97 PRO A O 1
ATOM 782 N N . SER A 1 98 ? 16.393 -20.268 -8.875 1.00 45.00 98 SER A N 1
ATOM 783 C CA . SER A 1 98 ? 15.239 -20.000 -7.993 1.00 45.00 98 SER A CA 1
ATOM 784 C C . SER A 1 98 ? 14.319 -18.882 -8.500 1.00 45.00 98 SER A C 1
ATOM 786 O O . SER A 1 98 ? 13.770 -18.118 -7.710 1.00 45.00 98 SER A O 1
ATOM 788 N N . SER A 1 99 ? 14.097 -18.791 -9.818 1.00 49.00 99 SER A N 1
ATOM 789 C CA . SER A 1 99 ? 13.247 -17.764 -10.455 1.00 49.00 99 SER A CA 1
ATOM 790 C C . SER A 1 99 ? 11.734 -17.908 -10.187 1.00 49.00 99 SER A C 1
ATOM 792 O O . SER A 1 99 ? 10.914 -17.410 -10.957 1.00 49.00 99 SER A O 1
ATOM 794 N N . SER A 1 100 ? 11.330 -18.566 -9.101 1.00 48.94 100 SER A N 1
ATOM 795 C CA . SER A 1 100 ? 9.997 -18.403 -8.523 1.00 48.94 100 SER A CA 1
ATOM 796 C C . SER A 1 100 ? 10.015 -17.118 -7.692 1.00 48.94 100 SER A C 1
ATOM 798 O O . SER A 1 100 ? 10.659 -17.088 -6.643 1.00 48.94 100 SER A O 1
ATOM 800 N N . GLY A 1 101 ? 9.379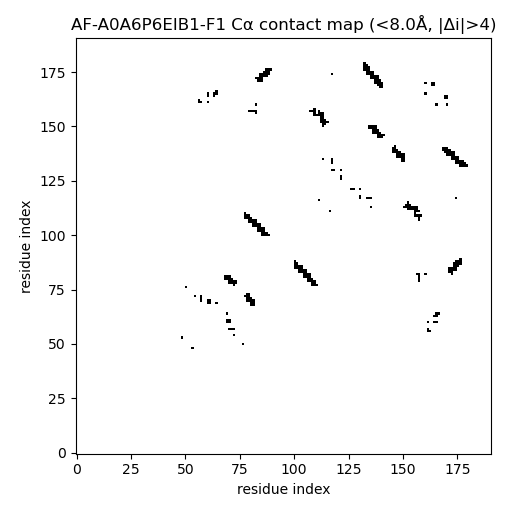 -16.052 -8.189 1.00 59.84 101 GLY A N 1
ATOM 801 C CA . GLY A 1 101 ? 9.473 -14.685 -7.659 1.00 59.84 101 GLY A CA 1
ATOM 802 C C . GLY A 1 101 ? 9.639 -14.589 -6.139 1.00 59.84 101 GLY A C 1
ATOM 803 O O . GLY A 1 101 ? 8.815 -15.081 -5.369 1.00 59.84 101 GLY A O 1
ATOM 804 N N . CYS A 1 102 ? 10.727 -13.958 -5.696 1.00 75.19 102 CYS A N 1
ATOM 805 C CA . CYS A 1 102 ? 11.016 -13.850 -4.273 1.00 75.19 102 CYS A CA 1
ATOM 806 C C . CYS A 1 102 ? 9.978 -12.943 -3.590 1.00 75.19 102 CYS A C 1
ATOM 808 O O . CYS A 1 102 ? 9.735 -11.814 -4.014 1.00 75.19 102 CYS A O 1
ATOM 810 N N . MET A 1 103 ? 9.328 -13.439 -2.537 1.00 87.88 103 MET A N 1
ATOM 811 C CA . MET A 1 103 ? 8.423 -12.624 -1.727 1.00 87.88 103 MET A CA 1
ATOM 812 C C . MET A 1 103 ? 9.237 -11.746 -0.776 1.00 87.88 103 MET A C 1
ATOM 814 O O . MET A 1 103 ? 9.973 -12.251 0.070 1.00 87.88 103 MET A O 1
ATOM 818 N N . ASN A 1 104 ? 9.077 -10.430 -0.872 1.00 91.00 104 ASN A N 1
ATOM 819 C CA . ASN A 1 104 ? 9.655 -9.476 0.063 1.00 91.00 104 ASN A CA 1
ATOM 820 C C . ASN A 1 104 ? 8.570 -8.952 1.006 1.00 91.00 104 ASN A C 1
ATOM 822 O O . ASN A 1 104 ? 7.526 -8.479 0.560 1.00 91.00 104 ASN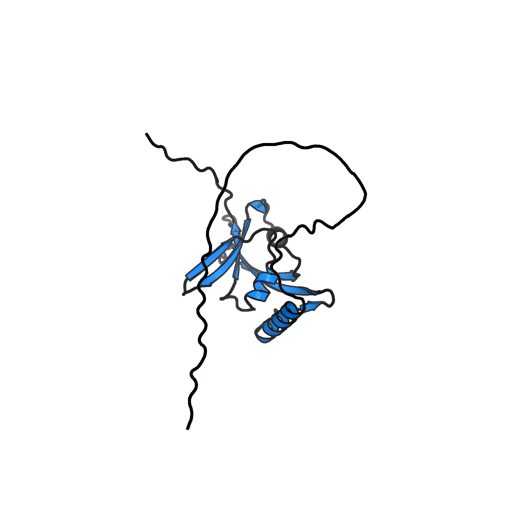 A O 1
ATOM 826 N N . THR A 1 105 ? 8.813 -9.039 2.312 1.00 93.06 105 THR A N 1
ATOM 827 C CA . THR A 1 105 ? 7.933 -8.440 3.321 1.00 93.06 105 THR A CA 1
ATOM 828 C C . THR A 1 105 ? 8.545 -7.126 3.786 1.00 93.06 105 THR A C 1
ATOM 830 O O . THR A 1 105 ? 9.685 -7.100 4.252 1.00 93.06 105 THR A O 1
ATOM 833 N N . LEU A 1 106 ? 7.788 -6.042 3.655 1.00 94.75 106 LEU A N 1
ATOM 834 C CA . LEU A 1 106 ? 8.191 -4.690 4.033 1.00 94.75 106 LEU A CA 1
ATOM 835 C C . LEU A 1 106 ? 7.324 -4.209 5.191 1.00 94.75 106 LEU A C 1
ATOM 837 O O . LEU A 1 106 ? 6.111 -4.405 5.157 1.00 94.75 106 LEU A O 1
ATOM 841 N N . HIS A 1 107 ? 7.937 -3.553 6.175 1.00 95.62 107 HIS A N 1
ATOM 842 C CA . HIS A 1 107 ? 7.221 -2.769 7.177 1.00 95.62 107 HIS A CA 1
ATOM 843 C C . HIS A 1 107 ? 7.191 -1.313 6.712 1.00 95.62 107 HIS A C 1
ATOM 845 O O . HIS A 1 107 ? 8.247 -0.711 6.530 1.00 95.62 107 HIS A O 1
ATOM 851 N N . ILE A 1 108 ? 5.994 -0.779 6.485 1.00 96.88 108 ILE A N 1
ATOM 852 C CA . ILE A 1 108 ? 5.773 0.568 5.948 1.00 96.88 108 ILE A CA 1
ATOM 853 C C . ILE A 1 108 ? 4.705 1.300 6.761 1.00 96.88 108 ILE A C 1
ATOM 855 O O . ILE A 1 108 ? 3.999 0.703 7.577 1.00 96.88 108 ILE A O 1
ATOM 859 N N . SER A 1 109 ? 4.589 2.601 6.529 1.00 96.75 109 SER A N 1
ATOM 860 C CA . SER A 1 109 ? 3.559 3.466 7.098 1.00 96.75 109 SER A CA 1
ATOM 861 C C . SER A 1 109 ? 2.459 3.781 6.084 1.00 96.75 109 SER A C 1
ATOM 863 O O . SER A 1 109 ? 2.593 3.521 4.888 1.00 96.75 109 SER A O 1
ATOM 865 N N . SER A 1 110 ? 1.360 4.359 6.562 1.00 94.69 110 SER A N 1
ATOM 866 C CA . SER A 1 110 ? 0.230 4.769 5.732 1.00 94.69 110 SER A CA 1
ATOM 867 C C . SER A 1 110 ? 0.559 5.902 4.767 1.00 94.69 110 SER A C 1
ATOM 869 O O . SER A 1 110 ? -0.175 6.090 3.808 1.00 94.69 110 SER A O 1
ATOM 871 N N . THR A 1 111 ? 1.635 6.650 5.017 1.00 94.69 111 THR A N 1
ATOM 872 C CA . THR A 1 111 ? 2.088 7.752 4.159 1.00 94.69 111 THR A CA 1
ATOM 873 C C . THR A 1 111 ? 3.040 7.291 3.067 1.00 94.69 111 THR A C 1
ATOM 875 O O . THR A 1 111 ? 3.307 8.062 2.156 1.00 94.69 111 THR A O 1
ATOM 878 N N . ASN A 1 112 ? 3.548 6.054 3.130 1.00 96.38 112 ASN A N 1
ATOM 879 C CA . ASN A 1 112 ? 4.436 5.561 2.086 1.00 96.38 112 ASN A CA 1
ATOM 880 C C . ASN A 1 112 ? 3.678 5.400 0.775 1.00 96.38 112 ASN A C 1
ATOM 882 O O . ASN A 1 112 ? 2.605 4.786 0.757 1.00 96.38 112 ASN A O 1
ATOM 886 N N . THR A 1 113 ? 4.243 5.938 -0.297 1.00 96.69 113 THR A N 1
ATOM 887 C CA . THR A 1 113 ? 3.659 5.862 -1.636 1.00 96.69 113 THR A CA 1
ATOM 888 C C . THR A 1 113 ? 4.153 4.622 -2.381 1.00 96.69 113 THR A C 1
ATOM 890 O O . THR A 1 113 ? 5.117 3.960 -1.979 1.00 96.69 113 THR A O 1
ATOM 893 N N . VAL A 1 114 ? 3.491 4.270 -3.480 1.00 96.19 114 VAL A N 1
ATOM 894 C CA . VAL A 1 114 ? 3.945 3.193 -4.366 1.00 96.19 114 VAL A CA 1
ATOM 895 C C . VAL A 1 114 ? 5.322 3.506 -4.946 1.00 96.19 114 VAL A C 1
ATOM 897 O O . VAL A 1 114 ? 6.164 2.608 -4.955 1.00 96.19 114 VAL A O 1
ATOM 900 N N . GLY A 1 115 ? 5.580 4.752 -5.356 1.00 95.00 115 GLY A N 1
ATOM 901 C CA . GLY A 1 115 ? 6.881 5.165 -5.892 1.00 95.00 115 GLY A CA 1
ATOM 902 C C . GLY A 1 115 ? 8.025 4.905 -4.907 1.00 95.00 115 GLY A C 1
ATOM 903 O O . GLY A 1 115 ? 8.996 4.227 -5.244 1.00 95.00 115 GLY A O 1
ATOM 904 N N . GLU A 1 116 ? 7.859 5.320 -3.648 1.00 95.94 116 GLU A N 1
ATOM 905 C CA . GLU A 1 116 ? 8.843 5.061 -2.587 1.00 95.94 116 GLU A CA 1
ATOM 906 C C . GLU A 1 116 ? 9.067 3.562 -2.351 1.00 95.94 116 GLU A C 1
ATOM 908 O O . GLU A 1 116 ? 10.194 3.110 -2.136 1.00 95.94 116 GLU A O 1
ATOM 913 N N . VAL A 1 117 ? 7.992 2.766 -2.390 1.00 95.88 117 VAL A N 1
ATOM 914 C CA . VAL A 1 117 ? 8.079 1.310 -2.221 1.00 95.88 117 VAL A CA 1
ATOM 915 C C . VAL A 1 117 ? 8.840 0.667 -3.379 1.00 95.88 117 VAL A C 1
ATOM 917 O O . VAL A 1 117 ? 9.665 -0.217 -3.134 1.00 95.88 117 VAL A O 1
ATOM 920 N N . ILE A 1 118 ? 8.604 1.107 -4.618 1.00 94.56 118 ILE A N 1
ATOM 921 C CA . ILE A 1 118 ? 9.338 0.642 -5.801 1.00 94.56 118 ILE A CA 1
ATOM 922 C C . ILE A 1 118 ? 10.825 0.967 -5.638 1.00 94.56 118 ILE A C 1
ATOM 924 O O . ILE A 1 118 ? 11.652 0.056 -5.686 1.00 94.56 118 ILE A O 1
ATOM 928 N N . GLU A 1 119 ? 11.176 2.224 -5.365 1.00 93.69 119 GLU A N 1
ATOM 929 C CA . GLU A 1 119 ? 12.569 2.648 -5.185 1.00 93.69 119 GLU A CA 1
ATOM 930 C C . GLU A 1 119 ? 13.280 1.869 -4.071 1.00 93.69 119 GLU A C 1
ATOM 932 O O . GLU A 1 119 ? 14.392 1.361 -4.260 1.00 93.69 119 GLU A O 1
ATOM 937 N N . ALA A 1 120 ? 12.625 1.712 -2.917 1.00 93.62 120 ALA A N 1
ATOM 938 C CA . ALA A 1 120 ? 13.173 0.975 -1.785 1.00 93.62 120 ALA A CA 1
ATOM 939 C C . ALA A 1 120 ? 13.412 -0.505 -2.119 1.00 93.62 120 ALA A C 1
ATOM 941 O O . ALA A 1 120 ? 14.437 -1.074 -1.725 1.00 93.62 120 ALA A O 1
ATOM 942 N N . LEU A 1 121 ? 12.496 -1.137 -2.860 1.00 92.56 121 LEU A N 1
ATOM 943 C CA . LEU A 1 121 ? 12.648 -2.519 -3.312 1.00 92.56 121 LEU A CA 1
ATOM 944 C C . LEU A 1 121 ? 13.787 -2.655 -4.323 1.00 92.56 121 LEU A C 1
ATOM 946 O O . LEU A 1 121 ? 14.657 -3.504 -4.133 1.00 92.56 121 LEU A O 1
ATOM 950 N N . LEU A 1 122 ? 13.838 -1.813 -5.353 1.00 90.88 122 LEU A N 1
ATOM 951 C CA . LEU A 1 122 ? 14.886 -1.869 -6.377 1.00 90.88 122 LEU A CA 1
ATOM 952 C C . LEU A 1 122 ? 16.277 -1.672 -5.769 1.00 90.88 122 LEU A C 1
ATOM 954 O O . LEU A 1 122 ? 17.183 -2.467 -6.034 1.00 90.88 122 LEU A O 1
ATOM 958 N N . LYS A 1 123 ? 16.416 -0.708 -4.850 1.00 89.88 123 LYS A N 1
ATOM 959 C CA . LYS A 1 123 ? 17.647 -0.494 -4.082 1.00 89.88 123 LYS A CA 1
ATOM 960 C C . LYS A 1 123 ? 18.020 -1.717 -3.242 1.00 89.88 123 LYS A C 1
ATOM 962 O O . LYS A 1 123 ? 19.177 -2.128 -3.241 1.00 89.88 123 LYS A O 1
ATOM 967 N N . LYS A 1 124 ? 17.050 -2.333 -2.554 1.00 88.12 124 LYS A N 1
ATOM 968 C CA . LYS A 1 124 ? 17.265 -3.543 -1.737 1.00 88.12 124 LYS A CA 1
ATOM 969 C C . LYS A 1 124 ? 17.706 -4.748 -2.575 1.00 88.12 124 LYS A C 1
ATOM 971 O O . LYS A 1 124 ? 18.468 -5.575 -2.083 1.00 88.12 124 LYS A O 1
ATOM 976 N N . PHE A 1 125 ? 17.238 -4.855 -3.817 1.00 85.38 125 PHE A N 1
ATOM 977 C CA . PHE A 1 125 ? 17.568 -5.955 -4.731 1.00 85.38 125 PHE A CA 1
ATOM 978 C C . PHE A 1 125 ? 18.730 -5.666 -5.688 1.00 85.38 125 PHE A C 1
ATOM 980 O O . PHE A 1 125 ? 19.033 -6.530 -6.523 1.00 85.38 125 PHE A O 1
ATOM 987 N N . LEU A 1 126 ? 19.388 -4.510 -5.522 1.00 86.06 126 LEU A N 1
ATOM 988 C CA . LEU A 1 126 ? 20.516 -4.033 -6.326 1.00 86.06 126 LEU A CA 1
ATOM 989 C C . LEU A 1 126 ? 20.186 -3.956 -7.824 1.00 86.06 126 LEU A C 1
ATOM 991 O O . LEU A 1 126 ? 21.007 -4.298 -8.671 1.00 86.06 126 LEU A O 1
ATOM 995 N N . VAL A 1 127 ? 18.963 -3.537 -8.148 1.00 85.12 127 VAL A N 1
ATOM 996 C CA . VAL A 1 127 ? 18.558 -3.278 -9.531 1.00 85.12 127 VAL A CA 1
ATOM 997 C C . VAL A 1 127 ? 19.134 -1.929 -9.950 1.00 85.12 127 VAL A C 1
ATOM 999 O O . VAL A 1 127 ? 18.875 -0.918 -9.302 1.00 85.12 127 VAL A O 1
ATOM 1002 N N . THR A 1 128 ? 19.941 -1.920 -11.009 1.00 84.75 128 THR A N 1
ATOM 1003 C CA . THR A 1 128 ? 20.613 -0.716 -11.534 1.00 84.75 128 THR A CA 1
ATOM 1004 C C . THR A 1 128 ? 19.766 0.058 -12.541 1.00 84.75 128 THR A C 1
ATOM 1006 O O . THR A 1 128 ? 20.149 1.141 -12.976 1.00 84.75 128 THR A O 1
ATOM 1009 N N . GLU A 1 129 ? 18.631 -0.504 -12.939 1.00 86.44 129 GLU A N 1
ATOM 1010 C CA . GLU A 1 129 ? 17.719 0.102 -13.895 1.00 86.44 129 GLU A CA 1
ATOM 1011 C C . GLU A 1 129 ? 16.871 1.218 -13.279 1.00 86.44 129 GLU A C 1
ATOM 1013 O O . GLU A 1 129 ? 16.694 1.305 -12.064 1.00 86.44 129 GLU A O 1
ATOM 1018 N N . SER A 1 130 ? 16.325 2.077 -14.144 1.00 86.94 130 SER A N 1
ATOM 1019 C CA . SER A 1 130 ? 15.469 3.184 -13.717 1.00 86.94 130 SER A CA 1
ATOM 1020 C C . SER A 1 130 ? 14.176 2.668 -13.067 1.00 86.94 130 SER A C 1
ATOM 1022 O O . SER A 1 130 ? 13.525 1.802 -13.661 1.00 86.94 130 SER A O 1
ATOM 1024 N N . PRO A 1 131 ? 13.741 3.224 -11.915 1.00 87.56 131 PRO A N 1
ATOM 1025 C CA . PRO A 1 131 ? 12.484 2.844 -11.266 1.00 87.56 131 PRO A CA 1
ATOM 1026 C C . PRO A 1 131 ? 11.262 3.020 -12.172 1.00 87.56 131 PRO A C 1
ATOM 1028 O O . PRO A 1 131 ? 10.305 2.268 -12.036 1.00 87.56 131 PRO A O 1
ATOM 1031 N N . ALA A 1 132 ? 11.328 3.926 -13.155 1.00 88.12 132 ALA A N 1
ATOM 1032 C CA . ALA A 1 132 ? 10.266 4.135 -14.138 1.00 88.12 132 ALA A CA 1
ATOM 1033 C C . ALA A 1 132 ? 9.984 2.901 -15.016 1.00 88.12 132 ALA A C 1
ATOM 1035 O O . ALA A 1 132 ? 8.881 2.757 -15.534 1.00 88.12 132 ALA A O 1
ATOM 1036 N N . LYS A 1 133 ? 10.958 1.992 -15.176 1.00 88.69 133 LYS A N 1
ATOM 1037 C CA . LYS A 1 133 ? 10.761 0.723 -15.894 1.00 88.69 133 LYS A CA 1
ATOM 1038 C C . LYS A 1 133 ? 9.975 -0.304 -15.090 1.00 88.69 133 LYS A C 1
ATOM 1040 O O . LYS A 1 133 ? 9.651 -1.365 -15.608 1.00 88.69 133 LYS A O 1
ATOM 1045 N N . PHE A 1 134 ? 9.699 -0.041 -13.820 1.00 91.69 134 PHE A N 1
ATOM 1046 C CA . PHE A 1 134 ? 8.999 -0.969 -12.949 1.00 91.69 134 PHE A CA 1
ATOM 1047 C C . PHE A 1 134 ? 7.651 -0.400 -12.564 1.00 91.69 134 PHE A C 1
ATOM 1049 O O . PHE A 1 134 ? 7.436 0.807 -12.513 1.00 91.69 134 PHE A O 1
ATOM 1056 N N . ALA A 1 135 ? 6.722 -1.299 -12.277 1.00 94.38 135 ALA A N 1
ATOM 1057 C CA . ALA A 1 135 ? 5.444 -0.912 -11.725 1.00 94.38 135 ALA A CA 1
ATOM 1058 C C . ALA A 1 135 ? 4.984 -1.933 -10.693 1.00 94.38 135 ALA A C 1
ATOM 1060 O O . ALA A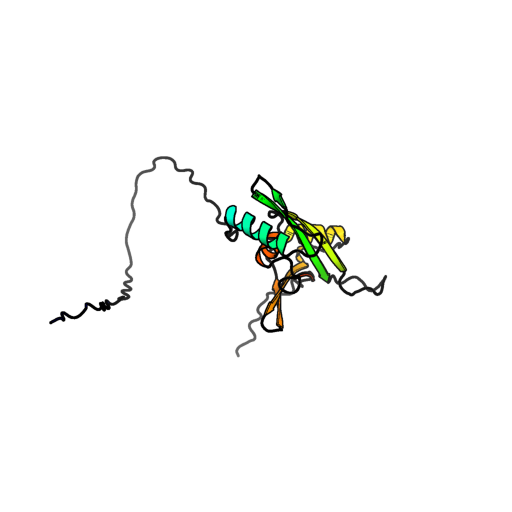 1 135 ? 5.188 -3.144 -10.838 1.00 94.38 135 ALA A O 1
ATOM 1061 N N . LEU A 1 136 ? 4.349 -1.423 -9.640 1.00 95.38 136 LEU A N 1
ATOM 1062 C CA . LEU A 1 136 ? 3.700 -2.242 -8.633 1.00 95.38 136 LEU A CA 1
ATOM 1063 C C . LEU A 1 136 ? 2.266 -2.526 -9.081 1.00 95.38 136 LEU A C 1
ATOM 1065 O O . LEU A 1 136 ? 1.508 -1.615 -9.401 1.00 95.38 136 LEU A O 1
ATOM 1069 N N . TYR A 1 137 ? 1.884 -3.794 -9.090 1.00 94.25 137 TYR A N 1
ATOM 1070 C CA . TYR A 1 137 ? 0.547 -4.240 -9.454 1.00 94.25 137 TYR A CA 1
ATOM 1071 C C . TYR A 1 137 ? -0.168 -4.769 -8.220 1.00 94.25 137 TYR A C 1
ATOM 1073 O O . TYR A 1 137 ? 0.414 -5.513 -7.425 1.00 94.25 137 TYR A O 1
ATOM 1081 N N . LYS A 1 138 ? -1.454 -4.438 -8.089 1.00 93.56 138 LYS A N 1
ATOM 1082 C CA . LYS A 1 138 ? -2.374 -5.161 -7.209 1.00 93.56 138 LYS A CA 1
ATOM 1083 C C . LYS A 1 138 ? -3.003 -6.313 -7.980 1.00 93.56 138 LYS A C 1
ATOM 1085 O O . LYS A 1 138 ? -3.548 -6.093 -9.057 1.00 93.56 138 LYS A O 1
ATOM 1090 N N . ARG A 1 139 ? -2.958 -7.523 -7.430 1.00 92.06 139 ARG A N 1
ATOM 1091 C CA . ARG A 1 139 ? -3.729 -8.671 -7.912 1.00 92.06 139 ARG A CA 1
ATOM 1092 C C . ARG A 1 139 ? -4.900 -8.932 -6.978 1.00 92.06 139 ARG A C 1
ATOM 1094 O O . ARG A 1 139 ? -4.676 -9.107 -5.780 1.00 92.06 139 ARG A O 1
ATOM 1101 N N . CYS A 1 140 ? -6.104 -8.985 -7.531 1.00 85.00 140 CYS A N 1
ATOM 1102 C CA . CYS A 1 140 ? -7.339 -9.282 -6.811 1.00 85.00 140 CYS A CA 1
ATOM 1103 C C . CYS A 1 140 ? -8.036 -10.484 -7.461 1.00 85.00 140 CYS A C 1
ATOM 1105 O O . CYS A 1 140 ? -8.044 -10.599 -8.688 1.00 85.00 140 CYS A O 1
ATOM 1107 N N . HIS A 1 141 ? -8.651 -11.351 -6.658 1.00 79.94 141 HIS A N 1
ATOM 1108 C CA . HIS A 1 141 ? -9.519 -12.418 -7.163 1.00 79.94 141 HIS A CA 1
ATOM 1109 C C . HIS A 1 141 ? -10.955 -11.910 -7.361 1.00 79.94 141 HIS A C 1
ATOM 1111 O O . HIS A 1 141 ? -11.538 -11.319 -6.450 1.00 79.94 141 HIS A O 1
ATOM 1117 N N . ARG A 1 142 ? -11.546 -12.180 -8.530 1.00 72.88 142 ARG A N 1
ATOM 1118 C CA . ARG A 1 142 ? -12.977 -11.987 -8.816 1.00 72.88 142 ARG A CA 1
ATOM 1119 C C . ARG A 1 142 ? -13.467 -13.185 -9.626 1.00 72.88 142 ARG A C 1
ATOM 1121 O O . ARG A 1 142 ? -12.886 -13.477 -10.661 1.00 72.88 142 ARG A O 1
ATOM 1128 N N . GLU A 1 143 ? -14.515 -13.864 -9.153 1.00 73.25 143 GLU A N 1
ATOM 1129 C CA . GLU A 1 143 ? -15.182 -14.962 -9.887 1.00 73.25 143 GLU A CA 1
ATOM 1130 C C . GLU A 1 143 ? -14.201 -16.042 -10.407 1.00 73.25 143 GLU A C 1
ATOM 1132 O O . GLU A 1 143 ? -14.292 -16.481 -11.547 1.00 73.25 143 GLU A O 1
ATOM 1137 N N . ASP A 1 144 ? -13.234 -16.443 -9.571 1.00 71.94 144 ASP A N 1
ATOM 1138 C CA . ASP A 1 144 ? -12.172 -17.423 -9.883 1.00 71.94 144 ASP A CA 1
ATOM 1139 C C . ASP A 1 144 ? -11.105 -16.975 -1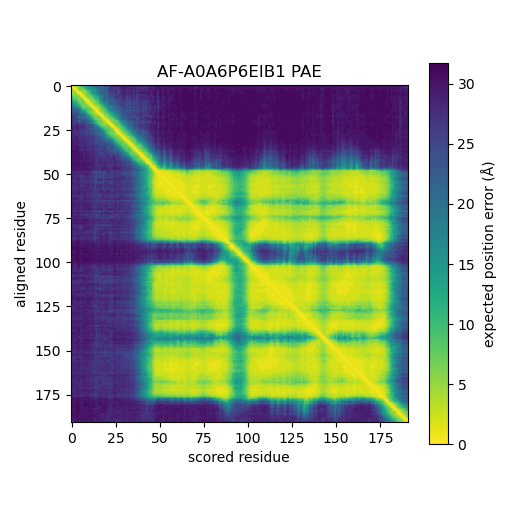0.909 1.00 71.94 144 ASP A C 1
ATOM 1141 O O . ASP A 1 144 ? -10.161 -17.708 -11.200 1.00 71.94 144 ASP A O 1
ATOM 1145 N N . GLN A 1 145 ? -11.173 -15.730 -11.395 1.00 75.62 145 GLN A N 1
ATOM 1146 C CA . GLN A 1 145 ? -10.127 -15.099 -12.206 1.00 75.62 145 GLN A CA 1
ATOM 1147 C C . GLN A 1 145 ? -9.275 -14.124 -11.380 1.00 75.62 145 GLN A C 1
ATOM 1149 O O . GLN A 1 145 ? -9.768 -13.401 -10.508 1.00 75.62 145 GLN A O 1
ATOM 1154 N N . VAL A 1 146 ? -7.971 -14.083 -11.675 1.00 82.50 146 VAL A N 1
ATOM 1155 C CA . VAL A 1 146 ? -7.019 -13.145 -11.062 1.00 82.50 146 VAL A CA 1
ATOM 1156 C C . VAL A 1 146 ? -6.836 -11.942 -11.974 1.00 82.50 146 VAL A C 1
ATOM 1158 O O . VAL A 1 146 ? -6.259 -12.054 -13.053 1.00 82.50 146 VAL A O 1
ATOM 1161 N N . TYR A 1 147 ? -7.276 -10.775 -11.514 1.00 84.06 147 TYR A N 1
ATOM 1162 C CA . TYR A 1 147 ? -7.071 -9.508 -12.211 1.00 84.06 147 TYR A CA 1
ATOM 1163 C C . TYR A 1 147 ? -5.870 -8.784 -11.619 1.00 84.06 147 TYR A C 1
ATOM 1165 O O . TYR A 1 147 ? -5.752 -8.696 -10.398 1.00 84.06 147 TYR A O 1
ATOM 1173 N N . ALA A 1 148 ? -4.997 -8.242 -12.471 1.00 88.56 148 ALA A N 1
ATOM 1174 C CA . ALA A 1 148 ? -3.861 -7.423 -12.063 1.00 88.56 148 ALA A CA 1
ATOM 1175 C C . ALA A 1 148 ? -4.029 -5.986 -12.574 1.00 88.56 148 ALA A C 1
ATOM 1177 O O . ALA A 1 148 ? -4.152 -5.773 -13.778 1.00 88.56 148 ALA A O 1
ATOM 1178 N N . CYS A 1 149 ? -3.987 -5.000 -11.678 1.00 90.12 149 CYS A N 1
ATOM 1179 C CA . CYS A 1 149 ? -4.039 -3.581 -12.033 1.00 90.12 149 CYS A CA 1
ATOM 1180 C C . CYS A 1 149 ? -2.733 -2.896 -11.632 1.00 90.12 149 CYS A C 1
ATOM 1182 O O . CYS A 1 149 ? -2.278 -3.071 -10.498 1.00 90.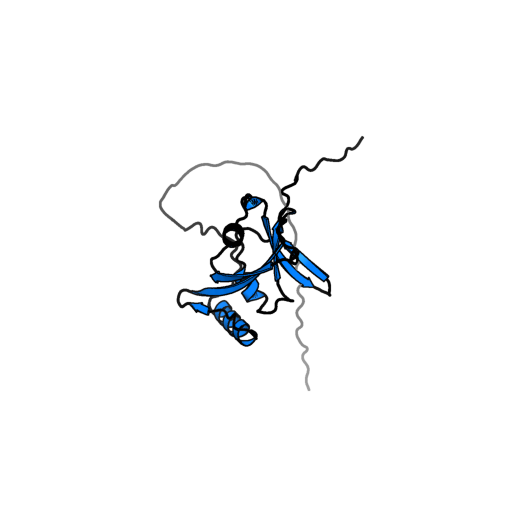12 149 CYS A O 1
ATOM 1184 N N . LYS A 1 150 ? -2.163 -2.091 -12.536 1.00 93.12 150 LYS A N 1
ATOM 1185 C CA . LYS A 1 150 ? -1.037 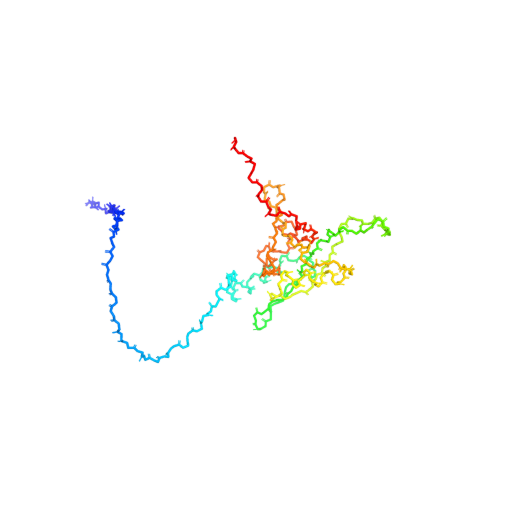-1.201 -12.226 1.00 93.12 150 LYS A CA 1
ATOM 1186 C C . LYS A 1 150 ? -1.487 -0.163 -11.197 1.00 93.12 150 LYS A C 1
ATOM 1188 O O . LYS A 1 150 ? -2.551 0.430 -11.363 1.00 93.12 150 LYS A O 1
ATOM 1193 N N . LEU A 1 151 ? -0.693 0.018 -10.148 1.00 93.69 151 LEU A N 1
ATOM 1194 C CA . LEU A 1 151 ? -0.887 1.081 -9.170 1.00 93.69 151 LEU A CA 1
ATOM 1195 C C . LEU A 1 151 ? -0.206 2.367 -9.646 1.00 93.69 151 LEU A C 1
ATOM 1197 O O . LEU A 1 151 ? 0.836 2.314 -10.300 1.00 93.69 151 LEU A O 1
ATOM 1201 N N . SER A 1 152 ? -0.807 3.506 -9.319 1.00 93.19 152 SER A N 1
ATOM 1202 C CA . SER A 1 152 ? -0.198 4.827 -9.492 1.00 93.19 152 SER A CA 1
ATOM 1203 C C . SER A 1 152 ? 0.892 5.050 -8.447 1.00 93.19 152 SER A C 1
ATOM 1205 O O . SER A 1 152 ? 0.760 4.588 -7.315 1.00 93.19 152 SER A O 1
ATOM 1207 N N . ASP A 1 153 ? 1.927 5.815 -8.793 1.00 92.81 153 ASP A N 1
ATOM 1208 C CA . ASP A 1 153 ? 3.050 6.105 -7.895 1.00 92.81 153 ASP A CA 1
ATOM 1209 C C . ASP A 1 153 ? 2.621 6.856 -6.629 1.00 92.81 153 ASP A C 1
ATOM 1211 O O . ASP A 1 153 ? 3.277 6.704 -5.604 1.00 92.81 153 ASP A O 1
ATOM 1215 N N . GLN A 1 154 ? 1.506 7.596 -6.686 1.00 93.00 154 GLN A N 1
ATOM 1216 C CA . GLN A 1 154 ? 0.915 8.336 -5.560 1.00 93.00 154 GLN A CA 1
ATOM 1217 C C . GLN A 1 154 ? -0.065 7.500 -4.718 1.00 93.00 154 GLN A C 1
ATOM 1219 O O . GLN A 1 154 ? -0.600 7.983 -3.727 1.00 93.00 154 GLN A O 1
ATOM 1224 N N . GLU A 1 155 ? -0.358 6.250 -5.098 1.00 94.25 155 GLU A N 1
ATOM 1225 C CA . GLU A 1 155 ? -1.201 5.389 -4.263 1.00 94.25 155 GLU A CA 1
ATOM 1226 C C . GLU A 1 155 ? -0.454 4.921 -3.006 1.00 94.25 155 GLU A C 1
ATOM 1228 O O . GLU A 1 155 ? 0.773 4.880 -2.952 1.00 94.25 155 GLU A O 1
ATOM 1233 N N . HIS A 1 156 ? -1.215 4.496 -1.995 1.00 95.25 156 HIS A N 1
ATOM 1234 C CA . HIS A 1 156 ? -0.674 4.030 -0.719 1.00 95.25 156 HIS A CA 1
ATOM 1235 C C . HIS A 1 156 ? -0.921 2.527 -0.541 1.00 95.25 156 HIS A C 1
ATOM 1237 O O . HIS A 1 156 ? -2.042 2.105 -0.231 1.00 95.25 156 HIS A O 1
ATOM 1243 N N . PRO A 1 157 ? 0.102 1.668 -0.702 1.00 95.38 157 PRO A N 1
ATOM 1244 C CA . PRO A 1 157 ? -0.096 0.221 -0.698 1.00 95.38 157 PRO A CA 1
ATOM 1245 C C . PRO A 1 157 ? -0.540 -0.317 0.669 1.00 95.38 157 PRO A C 1
ATOM 1247 O O . PRO A 1 157 ? -1.289 -1.297 0.729 1.00 95.38 157 PRO A O 1
ATOM 1250 N N . LEU A 1 158 ? -0.153 0.331 1.777 1.00 96.31 158 LEU A N 1
ATOM 1251 C CA . LEU A 1 158 ? -0.629 -0.064 3.106 1.00 96.31 158 LEU A CA 1
ATOM 1252 C C . LEU A 1 158 ? -2.129 0.209 3.287 1.00 96.31 158 LEU A C 1
ATOM 1254 O O . LEU A 1 158 ? -2.825 -0.609 3.887 1.00 96.31 158 LEU A O 1
ATOM 1258 N N . TYR A 1 159 ? -2.637 1.310 2.728 1.00 95.06 159 TYR A N 1
ATOM 1259 C CA . TYR A 1 159 ? -4.068 1.616 2.732 1.00 95.06 159 TYR A CA 1
ATOM 1260 C C . TYR A 1 159 ? -4.858 0.544 1.977 1.00 95.06 159 TYR A C 1
ATOM 1262 O O . TYR A 1 159 ? -5.819 -0.014 2.507 1.00 95.06 159 TYR A O 1
ATOM 1270 N N . LEU A 1 160 ? -4.401 0.174 0.776 1.00 94.19 160 LEU A N 1
ATOM 1271 C CA . LEU A 1 160 ? -5.024 -0.893 -0.013 1.00 94.19 160 LEU A CA 1
ATOM 1272 C C . LEU A 1 160 ? -5.053 -2.219 0.761 1.00 94.19 160 LEU A C 1
ATOM 1274 O O . LEU A 1 160 ? -6.068 -2.917 0.766 1.00 94.19 160 LEU A O 1
ATOM 1278 N N . ARG A 1 161 ? -3.964 -2.541 1.475 1.00 95.12 161 ARG A N 1
ATOM 1279 C CA . ARG A 1 161 ? -3.892 -3.717 2.354 1.00 95.12 161 ARG A CA 1
ATOM 1280 C C . ARG A 1 161 ? -4.888 -3.643 3.510 1.00 95.12 161 ARG A C 1
ATOM 1282 O O . ARG A 1 161 ? -5.547 -4.640 3.793 1.00 95.12 161 ARG A O 1
ATOM 1289 N N . LEU A 1 162 ? -5.018 -2.490 4.163 1.00 95.12 162 LEU A N 1
ATOM 1290 C CA . LEU A 1 162 ? -5.963 -2.290 5.262 1.00 95.12 162 LEU A CA 1
ATOM 1291 C C . LEU A 1 162 ? -7.413 -2.492 4.795 1.00 95.12 162 LEU A C 1
ATOM 1293 O O . LEU A 1 162 ? -8.197 -3.149 5.478 1.00 95.12 162 LEU A O 1
ATOM 1297 N N . VAL A 1 163 ? -7.764 -1.954 3.623 1.00 92.88 163 VAL A N 1
ATOM 1298 C CA . VAL A 1 163 ? -9.118 -2.059 3.061 1.00 92.88 163 VAL A CA 1
ATOM 1299 C C . VAL A 1 163 ? -9.446 -3.490 2.629 1.00 92.88 163 VAL A C 1
ATOM 1301 O O . VAL A 1 163 ? -10.549 -3.955 2.913 1.00 92.88 163 VAL A O 1
ATOM 1304 N N . ALA A 1 164 ? -8.504 -4.190 1.989 1.00 92.19 164 ALA A N 1
ATOM 1305 C CA . ALA A 1 164 ? -8.695 -5.564 1.518 1.00 92.19 164 ALA A CA 1
ATOM 1306 C C . ALA A 1 164 ? -8.627 -6.623 2.635 1.00 92.19 164 ALA A C 1
ATOM 1308 O O . ALA A 1 164 ? -9.187 -7.711 2.494 1.00 92.19 164 ALA A O 1
ATOM 1309 N N . GLY A 1 165 ? -7.950 -6.319 3.745 1.00 92.94 165 GLY A N 1
ATOM 1310 C CA . GLY A 1 165 ? -7.734 -7.250 4.849 1.00 92.94 165 GLY A CA 1
ATOM 1311 C C . GLY A 1 165 ? -6.424 -8.051 4.743 1.00 92.94 165 GLY A C 1
ATOM 1312 O O . GLY A 1 165 ? -5.653 -7.911 3.786 1.00 92.94 165 GLY A O 1
ATOM 1313 N N . PRO A 1 166 ? -6.139 -8.902 5.746 1.00 92.94 166 PRO A N 1
ATOM 1314 C CA . PRO A 1 166 ? -4.844 -9.575 5.873 1.00 92.94 166 PRO A CA 1
ATOM 1315 C C . PRO A 1 166 ? -4.649 -10.739 4.901 1.00 92.94 166 PRO A C 1
ATOM 1317 O O . PRO A 1 166 ? -3.533 -11.236 4.754 1.00 92.94 166 PRO A O 1
ATOM 1320 N N . ARG A 1 167 ? -5.718 -11.189 4.236 1.00 89.94 167 ARG A N 1
ATOM 1321 C CA . ARG A 1 167 ? -5.653 -12.352 3.358 1.00 89.94 167 ARG A CA 1
ATOM 1322 C C . ARG A 1 167 ? -4.964 -12.006 2.034 1.00 89.94 167 ARG A C 1
ATOM 1324 O O . ARG A 1 167 ? -5.208 -10.960 1.428 1.00 89.94 167 ARG A O 1
ATOM 1331 N N . THR A 1 168 ? -4.080 -12.892 1.590 1.00 86.50 168 THR A N 1
ATOM 1332 C CA . THR A 1 168 ? -3.283 -12.713 0.366 1.00 86.50 168 THR A CA 1
ATOM 1333 C C . THR A 1 168 ? -4.015 -13.130 -0.908 1.00 86.50 168 THR A C 1
ATOM 1335 O O . THR A 1 168 ? -3.576 -12.764 -1.993 1.00 86.50 168 THR A O 1
ATOM 1338 N N . ASP A 1 169 ? -5.113 -13.875 -0.780 1.00 85.81 169 ASP A N 1
ATOM 1339 C CA . ASP A 1 169 ? -6.018 -14.238 -1.876 1.00 85.81 169 ASP A CA 1
ATOM 1340 C C . ASP A 1 169 ? -6.898 -13.054 -2.306 1.00 85.81 169 ASP A C 1
ATOM 1342 O O . ASP A 1 169 ? -7.099 -12.834 -3.497 1.00 85.81 169 ASP A O 1
ATOM 1346 N N . THR A 1 170 ? -7.354 -12.230 -1.357 1.00 88.62 170 THR A N 1
ATOM 1347 C CA . THR A 1 170 ? -8.125 -11.016 -1.664 1.00 88.62 170 THR A CA 1
ATOM 1348 C C . THR A 1 170 ? -7.280 -9.973 -2.390 1.00 88.62 170 THR A C 1
ATOM 1350 O O . THR A 1 170 ? -7.741 -9.329 -3.329 1.00 88.62 170 THR A O 1
ATOM 1353 N N . LEU A 1 171 ? -6.042 -9.783 -1.932 1.00 91.94 171 LEU A N 1
ATOM 1354 C CA . LEU A 1 171 ? -5.115 -8.804 -2.482 1.00 91.94 171 LEU A CA 1
ATOM 1355 C C . LEU A 1 171 ? -3.689 -9.340 -2.376 1.00 91.94 171 LEU A C 1
ATOM 1357 O O . LEU A 1 171 ? -3.236 -9.683 -1.282 1.00 91.94 171 LEU A O 1
ATOM 1361 N N . SER A 1 172 ? -2.933 -9.310 -3.468 1.00 93.69 172 SER A N 1
ATOM 1362 C CA . SER A 1 172 ? -1.476 -9.500 -3.463 1.00 93.69 172 SER A CA 1
ATOM 1363 C C . SER A 1 172 ? -0.780 -8.402 -4.263 1.00 93.69 172 SER A C 1
ATOM 1365 O O . SER A 1 172 ? -1.376 -7.815 -5.161 1.00 93.69 172 SER A O 1
ATOM 1367 N N . PHE A 1 173 ? 0.466 -8.088 -3.908 1.00 95.31 173 PHE A N 1
ATOM 1368 C CA . PHE A 1 173 ? 1.265 -7.089 -4.616 1.00 95.31 173 PHE A CA 1
ATOM 1369 C C . PHE A 1 173 ? 2.364 -7.772 -5.417 1.00 95.31 173 PHE A C 1
ATOM 1371 O O . PHE A 1 173 ? 3.013 -8.687 -4.909 1.00 95.31 173 PHE A O 1
ATOM 1378 N N . VAL A 1 174 ? 2.587 -7.310 -6.643 1.00 93.75 174 VAL A N 1
ATOM 1379 C CA . VAL A 1 174 ? 3.636 -7.820 -7.530 1.00 93.75 174 VAL A CA 1
ATOM 1380 C C . VAL A 1 174 ? 4.410 -6.650 -8.102 1.00 93.75 174 VAL A C 1
ATOM 1382 O O . VAL A 1 174 ? 3.812 -5.762 -8.702 1.00 93.75 174 VAL A O 1
ATOM 1385 N N . LEU A 1 175 ? 5.726 -6.649 -7.927 1.00 93.25 175 LEU A N 1
ATOM 1386 C CA . LEU A 1 175 ? 6.612 -5.739 -8.635 1.00 93.25 175 LEU A CA 1
ATOM 1387 C C . LEU A 1 175 ? 7.111 -6.442 -9.891 1.00 93.25 175 LEU A C 1
ATOM 1389 O O . LEU A 1 175 ? 7.756 -7.484 -9.782 1.00 93.25 175 LEU A O 1
ATOM 1393 N N . ARG A 1 176 ? 6.835 -5.864 -11.057 1.00 90.75 176 ARG A N 1
ATOM 1394 C CA . ARG A 1 176 ? 7.303 -6.380 -12.347 1.00 90.75 176 ARG A CA 1
ATOM 1395 C C . ARG A 1 176 ? 7.852 -5.262 -13.209 1.00 90.75 176 ARG A C 1
ATOM 1397 O O . ARG A 1 176 ? 7.488 -4.095 -13.036 1.00 90.75 176 ARG A O 1
ATOM 1404 N N . GLU A 1 177 ? 8.694 -5.644 -14.155 1.00 88.44 177 GLU A N 1
ATOM 1405 C CA . GLU A 1 177 ? 9.079 -4.762 -15.246 1.00 88.44 177 GLU A CA 1
ATOM 1406 C C . GLU A 1 177 ? 7.830 -4.410 -16.074 1.00 88.44 177 GLU A C 1
ATOM 1408 O O . GLU A 1 177 ? 6.987 -5.258 -16.396 1.00 88.44 177 GLU A O 1
ATOM 1413 N N . HIS A 1 178 ? 7.666 -3.121 -16.330 1.00 82.94 178 HIS A N 1
ATOM 1414 C CA . HIS A 1 178 ? 6.669 -2.542 -17.204 1.00 82.94 178 HIS A CA 1
ATOM 1415 C C . HIS A 1 178 ? 7.440 -1.898 -18.345 1.00 82.94 178 HIS A C 1
ATOM 1417 O O . HIS A 1 178 ? 8.026 -0.828 -18.173 1.00 82.94 178 HIS A O 1
ATOM 1423 N N . GLU A 1 179 ? 7.454 -2.565 -19.498 1.00 68.00 179 GLU A N 1
ATOM 1424 C CA . GLU A 1 179 ? 8.009 -1.965 -20.702 1.00 68.00 179 GLU A CA 1
ATOM 1425 C C . GLU A 1 179 ? 7.242 -0.669 -20.975 1.00 68.00 179 GLU A C 1
ATOM 1427 O O . GLU A 1 179 ? 6.060 -0.681 -21.326 1.00 68.00 179 GLU A O 1
ATOM 1432 N N . ILE A 1 180 ? 7.916 0.468 -20.794 1.00 55.31 180 ILE A N 1
ATOM 1433 C CA . ILE A 1 180 ? 7.517 1.735 -21.406 1.00 55.31 180 ILE A CA 1
ATOM 1434 C C . ILE A 1 180 ? 7.837 1.574 -22.899 1.00 55.31 180 ILE A C 1
ATOM 1436 O O . ILE A 1 180 ? 8.826 2.086 -23.412 1.00 55.31 180 ILE A O 1
ATOM 1440 N N . GLY A 1 181 ? 7.042 0.742 -23.566 1.00 46.56 181 GLY A N 1
ATOM 1441 C CA . GLY A 1 181 ? 7.096 0.461 -24.989 1.00 46.56 181 GLY A CA 1
ATOM 1442 C C . GLY A 1 181 ? 5.892 1.109 -25.656 1.00 46.56 181 GLY A C 1
ATOM 1443 O O . GLY A 1 181 ? 4.822 0.521 -25.707 1.00 46.56 181 GLY A O 1
ATOM 1444 N N . GLU A 1 182 ? 6.089 2.339 -26.129 1.00 40.78 182 GLU A N 1
ATOM 1445 C CA . GLU A 1 182 ? 5.379 2.900 -27.283 1.00 40.78 182 GLU A CA 1
ATOM 1446 C C . GLU A 1 182 ? 3.848 3.082 -27.161 1.00 40.78 182 GLU A C 1
ATOM 1448 O O . GLU A 1 182 ? 3.049 2.434 -27.830 1.00 40.78 182 GLU A O 1
ATOM 1453 N N . SER A 1 183 ? 3.418 4.114 -26.424 1.00 43.50 183 SER A N 1
ATOM 1454 C CA . SER A 1 183 ? 2.139 4.787 -26.716 1.00 43.50 183 SER A CA 1
ATOM 1455 C C . SER A 1 183 ? 2.268 5.659 -27.976 1.00 43.50 183 SER A C 1
ATOM 1457 O O . SER A 1 183 ? 2.053 6.867 -27.922 1.00 43.50 183 SER A O 1
ATOM 1459 N N . HIS A 1 184 ? 2.641 5.076 -29.116 1.00 40.31 184 HIS A N 1
ATOM 1460 C CA . HIS A 1 184 ? 2.375 5.676 -30.420 1.00 40.31 184 HIS A CA 1
ATOM 1461 C C . HIS A 1 184 ? 1.221 4.894 -31.043 1.00 40.31 184 HIS A C 1
ATOM 1463 O O . HIS A 1 184 ? 1.394 3.823 -31.619 1.00 40.31 184 HIS A O 1
ATOM 1469 N N . PHE A 1 185 ? 0.012 5.449 -30.920 1.00 39.00 185 PHE A N 1
ATOM 1470 C CA . PHE A 1 185 ? -1.076 5.114 -31.828 1.00 39.00 185 PHE A CA 1
ATOM 1471 C C . PHE A 1 185 ? -0.570 5.381 -33.248 1.00 39.00 185 PHE A C 1
ATOM 1473 O O . PHE A 1 185 ? -0.454 6.531 -33.669 1.00 39.00 185 PHE A O 1
ATOM 1480 N N . SER A 1 186 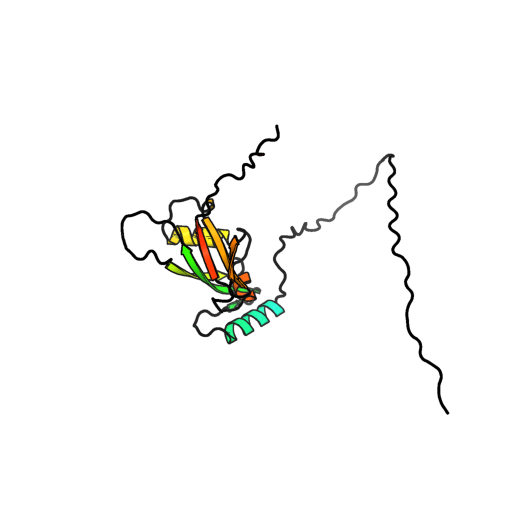? -0.246 4.326 -33.985 1.00 45.41 186 SER A N 1
ATOM 1481 C CA . SER A 1 186 ? -0.243 4.392 -35.437 1.00 45.41 186 SER A CA 1
ATOM 1482 C C . SER A 1 186 ? -1.708 4.281 -35.864 1.00 45.41 186 SER A C 1
ATOM 1484 O O . SER A 1 186 ? -2.335 3.247 -35.620 1.00 45.41 186 SER A O 1
ATOM 1486 N N . PRO A 1 187 ? -2.321 5.324 -36.455 1.00 46.06 187 PRO A N 1
ATOM 1487 C CA . PRO A 1 187 ? -3.562 5.107 -37.168 1.00 46.06 187 PRO A CA 1
ATOM 1488 C C . PRO A 1 187 ? -3.218 4.211 -38.359 1.00 46.06 187 PRO A C 1
ATOM 1490 O O . PRO A 1 187 ? -2.594 4.642 -39.330 1.00 46.06 187 PRO A O 1
ATOM 1493 N N . ALA A 1 188 ? -3.580 2.932 -38.244 1.00 47.25 188 ALA A N 1
ATOM 1494 C CA . ALA A 1 188 ? -3.676 2.040 -39.383 1.00 47.25 188 ALA A CA 1
ATOM 1495 C C . ALA A 1 188 ? -4.539 2.729 -40.445 1.00 47.25 188 ALA A C 1
ATOM 1497 O O . ALA A 1 188 ? -5.577 3.321 -40.140 1.00 47.25 188 ALA A O 1
ATOM 1498 N N . GLY A 1 189 ? -4.037 2.708 -41.676 1.00 49.25 189 GLY A N 1
ATOM 1499 C CA . GLY A 1 189 ? -4.523 3.541 -42.756 1.00 49.25 189 GLY A CA 1
ATOM 1500 C C . GLY A 1 189 ? -6.010 3.396 -43.053 1.00 49.25 189 GLY A C 1
ATOM 1501 O O . GLY A 1 189 ? -6.661 2.386 -42.793 1.00 49.25 189 GLY A O 1
ATOM 1502 N N . THR A 1 190 ? -6.537 4.424 -43.700 1.00 46.84 190 THR A N 1
ATOM 1503 C CA . THR A 1 190 ? -7.712 4.281 -44.544 1.00 46.84 190 THR A CA 1
ATOM 1504 C C . THR A 1 190 ? -7.410 4.959 -45.873 1.00 46.84 190 THR A C 1
ATOM 1506 O O . THR A 1 190 ? -7.384 6.181 -45.934 1.00 46.84 190 THR A O 1
ATOM 1509 N N . ARG A 1 191 ? -7.210 4.096 -46.877 1.00 41.41 191 ARG A N 1
ATOM 1510 C CA . ARG A 1 191 ? -7.294 4.291 -48.335 1.00 41.41 191 ARG A CA 1
ATOM 1511 C C . ARG A 1 191 ? -6.356 5.277 -49.024 1.00 41.41 191 ARG A C 1
ATOM 1513 O O . ARG A 1 191 ? -6.516 6.499 -48.855 1.00 41.41 191 ARG A O 1
#

Sequence (191 aa):
MSSGYSSLEEDAEDFFFTARTSFFRRAPQGKSRAGQQDVEKEKETHTYLSKEEIKEKVHKYNLAVTDKLKMTLNSNGIYTGFIKVQMELCKPPQTSPSSSGCMNTLHISSTNTVGEVIEALLKKFLVTESPAKFALYKRCHREDQVYACKLSDQEHPLYLRL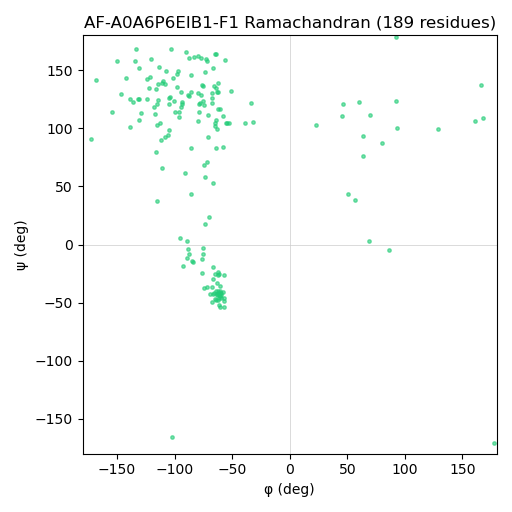VAGPRTDTLSFVLREHEIGESHFSPAGTR

Mean predicted aligned error: 16.13 Å

Radius of gyration: 26.98 Å; Cα contacts (8 Å, |Δi|>4): 206; chains: 1; bounding box: 92×70×67 Å

pLDDT: mean 73.6, std 23.34, range [33.28, 97.31]

Organism: Octodon degus (NCBI:txid10160)